Protein AF-A0A524E8G3-F1 (afdb_monomer)

Secondary structure (DSSP, 8-state):
-------------HHHHHHHHHHHHHHTT---SPPP-EEEEEEPTTS-EEEEESSHHHHHHHH-GGGHHHHHHHHHHTS-EEEEEHHHHHHHHHHHHHHHHHHHHHGGG--HHHHHHHHHHHHHHHHHHTT--S--PPP-S----EEE--SSHHHHHHHHHHHHTT---EEEEE---TTT--TTHHHHHHHHHHHTT--EEEEPPPTHHHHHHHHHHTTS--THHHHHHHHHHHHHHHHHHTT--EEEE--SSS-GGGGEEEETTEEEEEHHHHTT--HHHHHHHHHHTT-----SS-S-HHHHHHHTT-HHHHHHHHHHHHHHHHTTSS-HHHHHHHHHHHHHHHHHHHHHHGGG-

Foldseek 3Di:
DDDDPPPPPPPQDPVNLLVLLVVLCVVVVNPPDDRQDFDDWDQDPPRAIETEGADPVSLCSCQDDVRSSVVVVCVVNVHHYHYYYPVLVVLLLQLLVLLLVLCVVCCVVADPQRNVVVVLLNVQSVCVSVVHDLADAAADPDDEEEEAQQLALLSLLVCLSCVRSNHQYEYEYEDAPPLQDPPCRVVSSVVSCVLSVHHYHYHYHDPVNVVLLVCLLVLNDQRVPVVVVRSVVRQVVVCVVVVHAEYEYSDQQLTRNRQWDHDPSHIYGPSNRSNNHAPVRSCSSCVVSVHNRDDLEDHGSSLLSSLLSPPSSLVVRLVVLVSCCVSVNDPPVSSVSHSCNSCVNVVVVVVVVVVVD

Nearest PDB structures (foldseek):
  5b4f-assembly1_A-2  TM=6.207E-01  e=5.712E-07  Thermus thermophilus HB27
  5ztb-assembly2_A  TM=5.995E-01  e=3.976E-07  Thermus thermophilus HB27
  5ztb-assembly1_B  TM=6.138E-01  e=9.586E-07  Thermus thermophilus HB27
  5b4e-assembly1_A-2  TM=5.899E-01  e=1.694E-06  Thermus thermophilus HB27
  5ztb-assembly3_C  TM=6.011E-01  e=2.843E-06  Thermus thermophilus HB27

Solvent-accessible surface area (backbone atoms only — not comparable to full-atom values): 19242 Å² total; per-residue (Å²): 143,77,82,82,79,80,77,77,75,73,81,76,50,69,68,62,49,50,49,50,55,51,49,54,26,53,78,69,71,56,66,82,78,77,84,58,58,75,75,49,78,44,75,44,88,92,66,23,40,38,39,32,17,70,34,69,66,33,36,49,59,53,27,34,82,94,38,51,45,43,52,50,50,24,60,79,68,74,33,60,70,46,76,42,26,49,64,58,54,54,52,39,49,52,29,33,52,34,24,46,51,40,50,65,75,44,52,88,80,44,55,74,52,54,44,53,43,50,54,51,48,44,54,43,43,51,34,47,72,72,73,42,75,67,54,90,42,71,76,42,94,59,48,55,37,34,29,51,32,61,40,43,31,42,25,49,24,43,53,51,47,39,40,29,58,15,34,60,47,29,39,32,29,72,45,69,61,73,66,48,45,55,97,50,33,68,59,41,32,51,50,51,24,60,74,69,73,36,56,74,45,79,43,79,58,65,74,66,55,56,60,49,51,55,39,25,77,68,61,74,47,64,52,68,64,64,51,46,55,51,52,51,51,51,50,54,52,52,36,51,77,67,80,34,47,34,41,33,33,37,44,53,79,48,41,13,54,63,11,56,42,81,54,88,82,31,40,38,30,22,52,37,5,29,59,50,43,29,58,64,54,26,38,48,54,23,41,78,72,74,39,86,62,79,74,74,61,53,75,44,41,45,49,52,57,22,22,67,56,44,67,78,28,31,49,64,55,48,52,50,44,52,50,36,37,76,67,62,29,34,54,74,72,56,38,54,43,28,45,50,51,47,43,45,60,55,52,54,54,48,63,64,59,63,76,78,116

Radius of gyration: 22.39 Å; Cα contacts (8 Å, |Δi|>4): 552; chains: 1; bounding box: 48×68×61 Å

Structure (mmCIF, N/CA/C/O backbone):
data_AF-A0A524E8G3-F1
#
_entry.id   AF-A0A524E8G3-F1
#
loop_
_atom_site.group_PDB
_atom_site.id
_atom_site.type_symbol
_atom_site.label_atom_id
_atom_site.label_alt_id
_atom_site.label_comp_id
_atom_site.label_asym_id
_atom_site.label_entity_id
_atom_site.label_seq_id
_atom_site.pdbx_PDB_ins_code
_atom_site.Cartn_x
_atom_site.Cartn_y
_atom_site.Cartn_z
_atom_site.occupancy
_atom_site.B_iso_or_equiv
_atom_site.auth_seq_id
_atom_site.auth_comp_id
_atom_site.auth_asym_id
_atom_site.auth_atom_id
_atom_site.pdbx_PDB_model_num
ATOM 1 N N . MET A 1 1 ? 7.475 -31.650 35.309 1.00 33.19 1 MET A N 1
ATOM 2 C CA . MET A 1 1 ? 6.641 -30.717 36.092 1.00 33.19 1 MET A CA 1
ATOM 3 C C . MET A 1 1 ? 7.077 -29.299 35.745 1.00 33.19 1 MET A C 1
ATOM 5 O O . MET A 1 1 ? 7.982 -28.773 36.366 1.00 33.19 1 MET A O 1
ATOM 9 N N . LEU A 1 2 ? 6.508 -28.733 34.682 1.00 27.67 2 LEU A N 1
ATOM 10 C CA . LEU A 1 2 ? 6.662 -27.330 34.295 1.00 27.67 2 LEU A CA 1
ATOM 11 C C . LEU A 1 2 ? 5.270 -26.871 33.873 1.00 27.67 2 LEU A C 1
ATOM 13 O O . LEU A 1 2 ? 4.617 -27.519 33.054 1.00 27.67 2 LEU A O 1
ATOM 17 N N . MET A 1 3 ? 4.774 -25.861 34.577 1.00 24.80 3 MET A N 1
ATOM 18 C CA . MET A 1 3 ? 3.380 -25.449 34.561 1.00 24.80 3 MET A CA 1
ATOM 19 C C . MET A 1 3 ? 2.979 -24.915 33.187 1.00 24.80 3 MET A C 1
ATOM 21 O O . MET A 1 3 ? 3.564 -23.961 32.683 1.00 24.80 3 MET A O 1
ATOM 25 N N . LYS A 1 4 ? 1.937 -25.522 32.610 1.00 27.44 4 LYS A N 1
ATOM 26 C CA . LYS A 1 4 ? 1.143 -24.918 31.543 1.00 27.44 4 LYS A CA 1
ATOM 27 C C . LYS A 1 4 ? 0.484 -23.670 32.127 1.00 27.44 4 LYS A C 1
ATOM 29 O O . LYS A 1 4 ? -0.464 -23.778 32.902 1.00 27.44 4 LYS A O 1
ATOM 34 N N . GLY A 1 5 ? 1.013 -22.498 31.793 1.00 25.77 5 GLY A N 1
ATOM 35 C CA . GLY A 1 5 ? 0.315 -21.240 32.008 1.00 25.77 5 GLY A CA 1
ATOM 36 C C . GLY A 1 5 ? -0.933 -21.239 31.136 1.00 25.77 5 GLY A C 1
ATOM 37 O O . GLY A 1 5 ? -0.837 -21.103 29.919 1.00 25.77 5 GLY A O 1
ATOM 38 N N . ASN A 1 6 ? -2.095 -21.439 31.756 1.00 25.03 6 ASN A N 1
ATOM 39 C CA . ASN A 1 6 ? -3.386 -21.162 31.143 1.00 25.03 6 ASN A CA 1
ATOM 40 C C . ASN A 1 6 ? -3.434 -19.663 30.814 1.00 25.03 6 ASN A C 1
ATOM 42 O O . ASN A 1 6 ? -3.796 -18.841 31.655 1.00 25.03 6 ASN A O 1
ATOM 46 N N . SER A 1 7 ? -3.060 -19.307 29.586 1.00 28.31 7 SER A N 1
ATOM 47 C CA . SER A 1 7 ? -3.494 -18.060 28.967 1.00 28.31 7 SER A CA 1
ATOM 48 C C . SER A 1 7 ? -4.994 -18.198 28.731 1.00 28.31 7 SER A C 1
ATOM 50 O O . SER A 1 7 ? -5.439 -18.787 27.746 1.00 28.31 7 SER A O 1
ATOM 52 N N . TYR A 1 8 ? -5.789 -17.736 29.695 1.00 28.88 8 TYR A N 1
ATOM 53 C CA . TYR A 1 8 ? -7.205 -17.491 29.474 1.00 28.88 8 TYR A CA 1
ATOM 54 C C . TYR A 1 8 ? -7.308 -16.355 28.456 1.00 28.88 8 TYR A C 1
ATOM 56 O O . TYR A 1 8 ? -7.340 -15.180 28.817 1.00 28.88 8 TYR A O 1
ATOM 64 N N . ILE A 1 9 ? -7.357 -16.702 27.171 1.00 34.91 9 ILE A N 1
ATOM 65 C CA . ILE A 1 9 ? -7.864 -15.799 26.143 1.00 34.91 9 ILE A CA 1
ATOM 66 C C . ILE A 1 9 ? -9.340 -15.606 26.491 1.00 34.91 9 ILE A C 1
ATOM 68 O O . ILE A 1 9 ? -10.186 -16.421 26.127 1.00 34.91 9 ILE A O 1
ATOM 72 N N . ARG A 1 10 ? -9.661 -14.565 27.268 1.00 38.00 10 ARG A N 1
ATOM 73 C CA . ARG A 1 10 ? -11.048 -14.126 27.413 1.00 38.00 10 ARG A CA 1
ATOM 74 C C . ARG A 1 10 ? -11.525 -13.772 26.008 1.00 38.00 10 ARG A C 1
ATOM 76 O O . ARG A 1 10 ? -11.058 -12.793 25.420 1.00 38.00 10 ARG A O 1
ATOM 83 N N . HIS A 1 11 ? -12.418 -14.592 25.459 1.00 49.47 11 HIS A N 1
ATOM 84 C CA . HIS A 1 11 ? -13.300 -14.139 24.395 1.00 49.47 11 HIS A CA 1
ATOM 85 C C . HIS A 1 11 ? -14.026 -12.922 24.954 1.00 49.47 11 HIS A C 1
ATOM 87 O O . HIS A 1 11 ? -14.746 -13.022 25.943 1.00 49.47 11 HIS A O 1
ATOM 93 N N . MET A 1 12 ? -13.711 -11.758 24.402 1.00 64.88 12 MET A N 1
ATOM 94 C CA . MET A 1 12 ? -14.309 -10.510 24.833 1.00 64.88 12 MET A CA 1
ATOM 95 C C . MET A 1 12 ? -15.569 -10.347 23.999 1.00 64.88 12 MET A C 1
ATOM 97 O O . MET A 1 12 ? -15.487 -10.107 22.794 1.00 64.88 12 MET A O 1
ATOM 101 N N . ASP A 1 13 ? -16.715 -10.595 24.622 1.00 76.69 13 ASP A N 1
ATOM 102 C CA . ASP A 1 13 ? -17.997 -10.330 23.994 1.00 76.69 13 ASP A CA 1
ATOM 103 C C . ASP A 1 13 ? -18.253 -8.818 23.904 1.00 76.69 13 ASP A C 1
ATOM 105 O O . ASP A 1 13 ? -17.536 -7.978 24.464 1.00 76.69 13 ASP A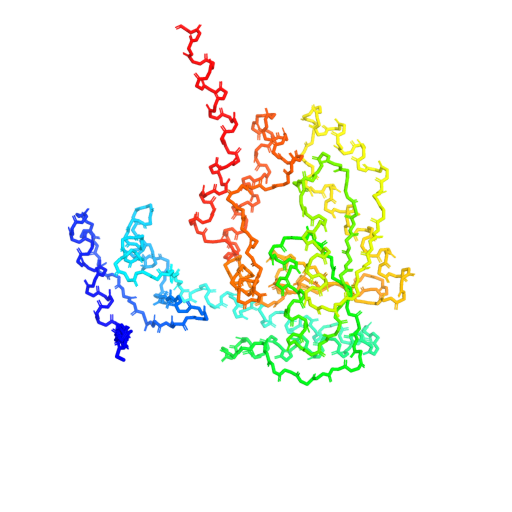 O 1
ATOM 109 N N . ARG A 1 14 ? -19.273 -8.472 23.124 1.00 80.94 14 ARG A N 1
ATOM 110 C CA . ARG A 1 14 ? -19.624 -7.087 22.833 1.00 80.94 14 ARG A CA 1
ATOM 111 C C . ARG A 1 14 ? -20.017 -6.300 24.075 1.00 80.94 14 ARG A C 1
ATOM 113 O O . ARG A 1 14 ? -19.591 -5.157 24.206 1.00 80.94 14 ARG A O 1
ATOM 120 N N . GLU A 1 15 ? -20.784 -6.906 24.972 1.00 82.25 15 GLU A N 1
ATOM 121 C CA . GLU A 1 15 ? -21.268 -6.247 26.185 1.00 82.25 15 GLU A CA 1
ATOM 122 C C . GLU A 1 15 ? -20.102 -5.907 27.119 1.00 82.25 15 GLU A C 1
ATOM 124 O O . GLU A 1 15 ? -20.015 -4.789 27.625 1.00 82.25 15 GLU A O 1
ATOM 129 N N . SER A 1 16 ? -19.143 -6.824 27.271 1.00 84.31 16 SER A N 1
ATOM 130 C CA . SER A 1 16 ? -17.927 -6.592 28.050 1.00 84.31 16 SER A CA 1
ATOM 131 C C . SER A 1 16 ? -17.084 -5.449 27.482 1.00 84.31 16 SER A C 1
ATOM 133 O O . SER A 1 16 ? -16.531 -4.651 28.242 1.00 84.31 16 SER A O 1
ATOM 135 N N . LEU A 1 17 ? -16.990 -5.340 26.154 1.00 86.25 17 LEU A N 1
ATOM 136 C CA . LEU A 1 17 ? -16.235 -4.269 25.512 1.00 86.25 17 LEU A CA 1
ATOM 137 C C . LEU A 1 17 ? -16.927 -2.908 25.631 1.00 86.25 17 LEU A C 1
ATOM 139 O O . LEU A 1 17 ? -16.268 -1.911 25.924 1.00 86.25 17 LEU A O 1
ATOM 143 N N . GLU A 1 18 ? -18.244 -2.865 25.425 1.00 87.88 18 GLU A N 1
ATOM 144 C CA . GLU A 1 18 ? -19.049 -1.657 25.625 1.00 87.88 18 GLU A CA 1
ATOM 145 C C . GLU A 1 18 ? -18.930 -1.165 27.077 1.00 87.88 18 GLU A C 1
ATOM 147 O O . GLU A 1 18 ? -18.673 0.020 27.299 1.00 87.88 18 GLU A O 1
ATOM 152 N N . ALA A 1 19 ? -19.002 -2.073 28.057 1.00 89.25 19 ALA A N 1
ATOM 153 C CA . ALA A 1 19 ? -18.826 -1.752 29.471 1.00 89.25 19 ALA A CA 1
ATOM 154 C C . ALA A 1 19 ? -17.435 -1.170 29.776 1.00 89.25 19 ALA A C 1
ATOM 156 O O . ALA A 1 19 ? -17.344 -0.128 30.420 1.00 89.25 19 ALA A O 1
ATOM 157 N N . GLN A 1 20 ? -16.359 -1.776 29.259 1.00 91.69 20 GLN A N 1
ATOM 158 C CA . GLN A 1 20 ? -14.999 -1.252 29.448 1.00 91.69 20 GLN A CA 1
ATOM 159 C C . GLN A 1 20 ? -14.811 0.130 28.812 1.00 91.69 20 GLN A C 1
ATOM 161 O O . GLN A 1 20 ? -14.169 0.998 29.397 1.00 91.69 20 GLN A O 1
ATOM 166 N N . ILE A 1 21 ? -15.368 0.367 27.619 1.00 91.06 21 ILE A N 1
ATOM 167 C CA . ILE A 1 21 ? -15.306 1.694 26.989 1.00 91.06 21 ILE A CA 1
ATOM 168 C C . ILE A 1 21 ? -16.039 2.725 27.851 1.00 91.06 21 ILE A C 1
ATOM 170 O O . ILE A 1 21 ? -15.549 3.844 28.001 1.00 91.06 21 ILE A O 1
ATOM 174 N N . LEU A 1 22 ? -17.193 2.370 28.418 1.00 91.25 22 LEU A N 1
ATOM 175 C CA . LEU A 1 22 ? -17.955 3.257 29.294 1.00 91.25 22 LEU A CA 1
ATOM 176 C C . LEU A 1 22 ? -17.221 3.559 30.602 1.00 91.25 22 LEU A C 1
ATOM 178 O O . LEU A 1 22 ? -17.171 4.719 31.003 1.00 91.25 22 LEU A O 1
ATOM 182 N N . GLU A 1 23 ? -16.604 2.552 31.213 1.00 93.25 23 GLU A N 1
ATOM 183 C CA . GLU A 1 23 ? -15.784 2.700 32.418 1.00 93.25 23 GLU A CA 1
ATOM 184 C C . GLU A 1 23 ? -14.603 3.647 32.169 1.00 93.25 23 GLU A C 1
ATOM 186 O O . GLU A 1 23 ? -14.485 4.673 32.836 1.00 93.25 23 GLU A O 1
ATOM 191 N N . ILE A 1 24 ? -13.812 3.401 31.116 1.00 93.88 24 ILE A N 1
ATOM 192 C CA . ILE A 1 24 ? -12.680 4.264 30.735 1.00 93.88 24 ILE A CA 1
ATOM 193 C C . ILE A 1 24 ? -13.146 5.707 30.473 1.00 93.88 24 ILE A C 1
ATOM 195 O O . ILE A 1 24 ? -12.439 6.671 30.777 1.00 93.88 24 ILE A O 1
ATOM 199 N N . ARG A 1 25 ? -14.334 5.886 29.883 1.00 92.75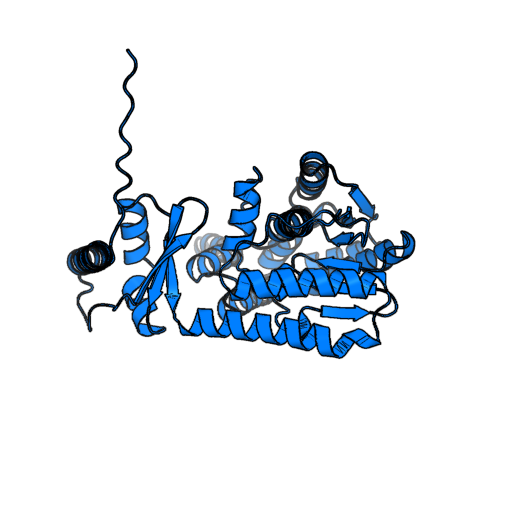 25 ARG A N 1
ATOM 200 C CA . ARG A 1 25 ? -14.908 7.217 29.642 1.00 92.75 25 ARG A CA 1
ATOM 201 C C . ARG A 1 25 ? -15.263 7.929 30.939 1.00 92.75 25 ARG A C 1
ATOM 203 O O . ARG A 1 25 ? -14.936 9.109 31.053 1.00 92.75 25 ARG A O 1
ATOM 210 N N . ALA A 1 26 ? -15.903 7.240 31.879 1.00 92.38 26 ALA A N 1
ATOM 211 C CA . ALA A 1 26 ? -16.254 7.792 33.183 1.00 92.38 26 ALA A CA 1
ATOM 212 C C . ALA A 1 26 ? -14.996 8.201 33.965 1.00 92.38 26 ALA A C 1
ATOM 214 O O . ALA A 1 26 ? -14.881 9.345 34.403 1.00 92.38 26 ALA A O 1
ATOM 215 N N . GLU A 1 27 ? -13.989 7.323 34.019 1.00 93.88 27 GLU A N 1
ATOM 216 C CA . GLU A 1 27 ? -12.701 7.585 34.678 1.00 93.88 27 GLU A CA 1
ATOM 217 C C . GLU A 1 27 ? -11.977 8.821 34.121 1.00 93.88 27 GLU A C 1
ATOM 219 O O . GLU A 1 27 ? -11.312 9.550 34.857 1.00 93.88 27 GLU A O 1
ATOM 224 N N . GLN A 1 28 ? -12.114 9.087 32.818 1.00 92.12 28 GLN A N 1
ATOM 225 C CA . GLN A 1 28 ? -11.496 10.239 32.154 1.00 92.12 28 GLN A CA 1
ATOM 226 C C . GLN A 1 28 ? -12.392 11.491 32.120 1.00 92.12 28 GLN A C 1
ATOM 228 O O . GLN A 1 28 ? -12.015 12.488 31.498 1.00 92.12 28 GLN A O 1
ATOM 233 N N . GLY A 1 29 ? -13.574 11.464 32.748 1.00 90.19 29 GLY A N 1
ATOM 234 C CA . GLY A 1 29 ? -14.530 12.577 32.735 1.00 90.19 29 GLY A CA 1
ATOM 235 C C . GLY A 1 29 ? -15.130 12.860 31.349 1.00 90.19 29 GLY A C 1
ATOM 236 O O . GLY A 1 29 ? -15.492 13.994 31.034 1.00 90.19 29 GLY A O 1
ATOM 237 N N . LEU A 1 30 ? -15.211 11.843 30.489 1.00 87.94 30 LEU A N 1
ATOM 238 C CA . LEU A 1 30 ? -15.682 11.915 29.103 1.00 87.94 30 LEU A CA 1
ATOM 239 C C . LEU A 1 30 ? -17.121 11.398 28.962 1.00 87.94 30 LEU A C 1
ATOM 241 O O . LEU A 1 30 ? -17.443 10.649 28.044 1.00 87.94 30 LEU A O 1
ATOM 245 N N . GLU A 1 31 ? -18.018 11.802 29.853 1.00 84.19 31 GLU A N 1
ATOM 246 C CA . GLU A 1 31 ? -19.402 11.297 29.890 1.00 84.19 31 GLU A CA 1
ATOM 247 C C . GLU A 1 31 ? -20.370 12.084 28.996 1.00 84.19 31 GLU A C 1
ATOM 249 O O . GLU A 1 31 ? -21.523 11.700 28.818 1.00 84.19 31 GLU A O 1
ATOM 254 N N . ARG A 1 32 ? -19.917 13.188 28.390 1.00 79.81 32 ARG A N 1
ATOM 255 C CA . ARG A 1 32 ? -20.768 14.012 27.523 1.00 79.81 32 ARG A CA 1
ATOM 256 C C . ARG A 1 32 ? -21.252 13.221 26.302 1.00 79.81 32 ARG A C 1
ATOM 258 O O . ARG A 1 32 ? -20.437 12.666 25.566 1.00 79.81 32 ARG A O 1
ATOM 265 N N . GLY A 1 33 ? -22.550 13.323 26.015 1.00 81.19 33 GLY A N 1
ATOM 266 C CA . GLY A 1 33 ? -23.188 12.764 24.820 1.00 81.19 33 GLY A CA 1
ATOM 267 C C . GLY A 1 33 ? -23.912 11.453 25.108 1.00 81.19 33 GLY A C 1
ATOM 268 O O . GLY A 1 33 ? -24.295 11.192 26.244 1.00 81.19 33 GLY A O 1
ATOM 269 N N . VAL A 1 34 ? -24.117 10.649 24.067 1.00 86.56 34 VAL A N 1
ATOM 270 C CA . VAL A 1 34 ? -24.631 9.280 24.198 1.00 86.56 34 VAL A CA 1
ATOM 271 C C . VAL A 1 34 ? -23.468 8.280 24.146 1.00 86.56 34 VAL A C 1
ATOM 273 O O . VAL A 1 34 ? -22.485 8.545 23.448 1.00 86.56 34 VAL A O 1
ATOM 276 N N . PRO A 1 35 ? -23.537 7.159 24.888 1.00 84.81 35 PRO A N 1
ATOM 277 C CA . PRO A 1 35 ? -22.575 6.065 24.778 1.00 84.81 35 PRO A CA 1
ATOM 278 C C . PRO A 1 35 ? -22.406 5.584 23.337 1.00 84.81 35 PRO A C 1
ATOM 280 O O . PRO A 1 35 ? -23.409 5.509 22.623 1.00 84.81 35 PRO A O 1
ATOM 283 N N . PRO A 1 36 ? -21.180 5.226 22.911 1.00 88.44 36 PRO A N 1
ATOM 284 C CA . PRO A 1 36 ? -21.001 4.714 21.573 1.00 88.44 36 PRO A CA 1
ATOM 285 C C . PRO A 1 36 ? -21.647 3.336 21.407 1.00 88.44 36 PRO A C 1
ATOM 287 O O . PRO A 1 36 ? -21.499 2.467 22.268 1.00 88.44 36 PRO A O 1
ATOM 290 N N . ARG A 1 37 ? -22.309 3.108 20.275 1.00 87.62 37 ARG A N 1
ATOM 291 C CA . ARG A 1 37 ? -22.884 1.818 19.899 1.00 87.62 37 ARG A CA 1
ATOM 292 C C . ARG A 1 37 ? -21.905 1.030 19.036 1.00 87.62 37 ARG A C 1
ATOM 294 O O . ARG A 1 37 ? -21.696 1.336 17.860 1.00 87.62 37 ARG A O 1
ATOM 301 N N . ILE A 1 38 ? -21.368 -0.050 19.596 1.00 91.50 38 ILE A N 1
ATOM 302 C CA . ILE A 1 38 ? -20.616 -1.043 18.826 1.00 91.50 38 ILE A CA 1
ATOM 303 C C . ILE A 1 38 ? -21.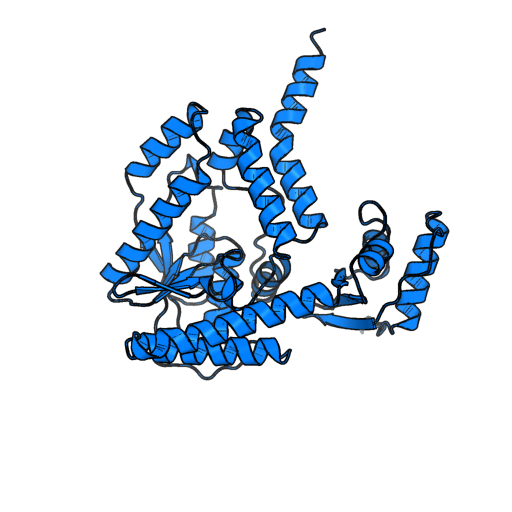626 -1.854 18.015 1.00 91.50 38 ILE A C 1
ATOM 305 O O . ILE A 1 38 ? -22.706 -2.157 18.503 1.00 91.50 38 ILE A O 1
ATOM 309 N N . LEU A 1 39 ? -21.349 -2.171 16.759 1.00 91.19 39 LEU A N 1
ATOM 310 C CA . LEU A 1 39 ? -22.216 -3.021 15.939 1.00 91.19 39 LEU A CA 1
ATOM 311 C C . LEU A 1 39 ? -21.699 -4.453 15.896 1.00 91.19 39 LEU A C 1
ATOM 313 O O . LEU A 1 39 ? -22.483 -5.389 16.032 1.00 91.19 39 LEU A O 1
ATOM 317 N N . ASP A 1 40 ? -20.387 -4.603 15.742 1.00 90.12 40 ASP A N 1
ATOM 318 C CA . ASP A 1 40 ? -19.718 -5.889 15.578 1.00 90.12 40 ASP A CA 1
ATOM 319 C C . ASP A 1 40 ? -18.269 -5.799 16.087 1.00 90.12 40 ASP A C 1
ATOM 321 O O . ASP A 1 40 ? -17.678 -4.714 16.149 1.00 90.12 40 ASP A O 1
ATOM 325 N N . ILE A 1 41 ? -17.701 -6.941 16.474 1.00 89.00 41 ILE A N 1
ATOM 326 C CA . ILE A 1 41 ? -16.310 -7.074 16.908 1.00 89.00 41 ILE A CA 1
ATOM 327 C C . ILE A 1 41 ? -15.718 -8.275 16.194 1.00 89.00 41 ILE A C 1
ATOM 329 O O . ILE A 1 41 ? -16.151 -9.410 16.381 1.00 89.00 41 ILE A O 1
ATOM 333 N N . ARG A 1 42 ? -14.668 -8.026 15.418 1.00 86.38 42 ARG A N 1
ATOM 334 C CA . ARG A 1 42 ? -13.942 -9.072 14.703 1.00 86.38 42 ARG A CA 1
ATOM 335 C C . ARG A 1 42 ? -12.539 -9.180 15.264 1.00 86.38 42 ARG A C 1
ATOM 337 O O . ARG A 1 42 ? -11.893 -8.173 15.537 1.00 86.38 42 ARG A O 1
ATOM 344 N N . THR A 1 43 ? -12.068 -10.406 15.442 1.00 80.56 43 THR A N 1
ATOM 345 C CA . THR A 1 43 ? -10.647 -10.645 15.704 1.00 80.56 43 THR A CA 1
ATOM 346 C C . THR A 1 43 ? -9.962 -10.802 14.353 1.00 80.56 43 THR A C 1
ATOM 348 O O . THR A 1 43 ? -10.359 -11.669 13.579 1.00 80.56 43 THR A O 1
ATOM 351 N N . GLU A 1 44 ? -8.996 -9.940 14.046 1.00 73.19 44 GLU A N 1
ATOM 352 C CA . GLU A 1 44 ? -8.192 -10.059 12.826 1.00 73.19 44 GLU A CA 1
ATOM 353 C C . GLU A 1 44 ? -6.990 -10.994 13.063 1.00 73.19 44 GLU A C 1
ATOM 355 O O . GLU A 1 44 ? -6.698 -11.413 14.193 1.00 73.19 44 GLU A O 1
ATOM 360 N N . GLU A 1 45 ? -6.284 -11.335 11.984 1.00 59.09 45 GLU A N 1
ATOM 361 C CA . GLU A 1 45 ? -5.046 -12.111 12.058 1.00 59.09 45 GLU A CA 1
ATOM 362 C C . GLU A 1 45 ? -4.037 -11.475 13.023 1.00 59.09 45 GLU A C 1
ATOM 364 O O . GLU A 1 45 ? -3.803 -10.267 13.013 1.00 59.09 45 GLU A O 1
ATOM 369 N N . GLY A 1 46 ? -3.424 -12.302 13.872 1.00 63.31 46 GLY A N 1
ATOM 370 C CA . GLY A 1 46 ? -2.508 -11.835 14.918 1.00 63.31 46 GLY A CA 1
ATOM 371 C C . GLY A 1 46 ? -3.197 -11.404 16.220 1.00 63.31 46 GLY A C 1
ATOM 372 O O . GLY A 1 46 ? -2.528 -10.908 17.125 1.00 63.31 46 GLY A O 1
ATOM 373 N N . GLY A 1 47 ? -4.514 -11.611 16.349 1.00 72.75 47 GLY A N 1
ATOM 374 C CA . GLY A 1 47 ? -5.249 -11.415 17.603 1.00 72.75 47 GLY A CA 1
ATOM 375 C C . GLY A 1 47 ? -5.634 -9.964 17.900 1.00 72.75 47 GLY A C 1
ATOM 376 O O . GLY A 1 47 ? -6.075 -9.669 19.016 1.00 72.75 47 GLY A O 1
ATOM 377 N N . SER A 1 48 ? -5.476 -9.063 16.928 1.00 80.94 48 SER A N 1
ATOM 378 C CA . SER A 1 48 ? -5.961 -7.687 17.011 1.00 80.94 48 SER A CA 1
ATOM 379 C C . SER A 1 48 ? -7.488 -7.635 16.936 1.00 80.94 48 SER A C 1
ATOM 381 O O . SER A 1 48 ? -8.143 -8.531 16.406 1.00 80.94 48 SER A O 1
ATOM 383 N N . LEU A 1 49 ? -8.072 -6.587 17.512 1.00 87.88 49 LEU A N 1
ATOM 384 C CA . LEU A 1 49 ? -9.518 -6.393 17.550 1.00 87.88 49 LEU A CA 1
ATOM 385 C C . LEU A 1 49 ? -9.927 -5.283 16.590 1.00 87.88 49 LEU A C 1
ATOM 387 O O . LEU A 1 49 ? -9.456 -4.151 16.695 1.00 87.88 49 LEU A O 1
ATOM 391 N N . LYS A 1 50 ? -10.861 -5.593 15.699 1.00 89.00 50 LYS A N 1
ATOM 392 C CA . LYS A 1 50 ? -11.565 -4.628 14.864 1.00 89.00 50 LYS A CA 1
ATOM 393 C C . LYS A 1 50 ? -12.944 -4.374 15.461 1.00 89.00 50 LYS A C 1
ATOM 395 O O . LYS A 1 50 ? -13.794 -5.260 15.470 1.00 89.00 50 LYS A O 1
ATOM 400 N N . ILE A 1 51 ? -13.155 -3.159 15.950 1.00 92.00 51 ILE A N 1
ATOM 401 C CA . ILE A 1 51 ? -14.438 -2.679 16.464 1.00 92.00 51 ILE A CA 1
ATOM 402 C C . ILE A 1 51 ? -15.159 -1.966 15.324 1.00 92.00 51 ILE A C 1
ATOM 404 O O . ILE A 1 51 ? -14.627 -1.001 14.768 1.00 92.00 51 ILE A O 1
ATOM 408 N N . ILE A 1 52 ? -16.361 -2.428 14.991 1.00 92.44 52 ILE A N 1
ATOM 409 C CA . ILE A 1 52 ? -17.197 -1.837 13.946 1.00 92.44 52 ILE A CA 1
ATOM 410 C C . ILE A 1 52 ? -18.290 -1.009 14.606 1.00 92.44 52 ILE A C 1
ATOM 412 O O . ILE A 1 52 ? -18.972 -1.479 15.514 1.00 92.44 52 ILE A O 1
ATOM 416 N N . VAL A 1 53 ? -18.459 0.225 14.146 1.00 94.31 53 VAL A N 1
ATOM 417 C CA . VAL A 1 53 ? -19.435 1.189 14.672 1.00 94.31 53 VAL A CA 1
ATOM 418 C C . VAL A 1 53 ? -20.264 1.791 13.545 1.00 94.31 53 VAL A C 1
ATOM 420 O O . VAL A 1 53 ? -19.865 1.728 12.384 1.00 94.31 53 VAL A O 1
ATOM 423 N N . ALA A 1 54 ? -21.420 2.372 13.870 1.00 92.12 54 ALA A N 1
ATOM 424 C CA . ALA A 1 54 ? -22.369 2.816 12.850 1.00 92.12 54 ALA A CA 1
ATOM 425 C C . ALA A 1 54 ? -21.808 3.915 11.935 1.00 92.12 54 ALA A C 1
ATOM 427 O O . ALA A 1 54 ? -21.926 3.803 10.717 1.00 92.12 54 ALA A O 1
ATOM 428 N N . ASP A 1 55 ? -21.169 4.938 12.504 1.00 91.75 55 ASP A N 1
ATOM 429 C CA . ASP A 1 55 ? -20.727 6.114 11.756 1.00 91.75 55 ASP A CA 1
ATOM 430 C C . ASP A 1 55 ? -19.453 6.761 12.341 1.00 91.75 55 ASP A C 1
ATOM 432 O O . ASP A 1 55 ? -18.809 6.264 13.276 1.00 91.75 55 ASP A O 1
ATOM 436 N N . ARG A 1 56 ? -19.070 7.909 11.772 1.00 89.81 56 ARG A N 1
ATOM 437 C CA . ARG A 1 56 ? -17.931 8.712 12.236 1.00 89.81 56 ARG A CA 1
ATOM 438 C C . ARG A 1 56 ? -18.080 9.190 13.687 1.00 89.81 56 ARG A C 1
ATOM 440 O O . ARG A 1 56 ? -17.071 9.270 14.394 1.00 89.81 56 ARG A O 1
ATOM 447 N N . ALA A 1 57 ? -19.275 9.599 14.110 1.00 90.38 57 ALA A N 1
ATOM 448 C CA . ALA A 1 57 ? -19.496 10.143 15.446 1.00 90.38 57 ALA A CA 1
ATOM 449 C C . ALA A 1 57 ? -19.285 9.049 16.498 1.00 90.38 57 ALA A C 1
ATOM 451 O O . ALA A 1 57 ? -18.517 9.250 17.442 1.00 90.38 57 ALA A O 1
ATOM 452 N N . GLU A 1 58 ? -19.846 7.867 16.253 1.00 92.81 58 GLU A N 1
ATOM 453 C CA . GLU A 1 58 ? -19.636 6.665 17.058 1.00 92.81 58 GLU A CA 1
ATOM 454 C C . GLU A 1 58 ? -18.147 6.304 17.145 1.00 92.81 58 GLU A C 1
ATOM 456 O O . GLU A 1 58 ? -17.588 6.136 18.233 1.00 92.81 58 GLU A O 1
ATOM 461 N N . LYS A 1 59 ? -17.444 6.307 16.003 1.00 92.06 59 LYS A N 1
ATOM 462 C CA . LYS A 1 59 ? -15.993 6.067 15.959 1.00 92.06 59 LYS A CA 1
ATOM 463 C C . LYS A 1 59 ? -15.226 7.077 16.805 1.00 92.06 59 LYS A C 1
ATOM 465 O O . LYS A 1 59 ? -14.340 6.697 17.568 1.00 92.06 59 LYS A O 1
ATOM 470 N N . SER A 1 60 ? -15.561 8.362 16.704 1.00 90.25 60 SER A N 1
ATOM 471 C CA . SER A 1 60 ? -14.925 9.410 17.506 1.00 90.25 60 SER A CA 1
ATOM 472 C C . SER A 1 60 ? -15.142 9.196 19.007 1.00 90.25 60 SER A C 1
ATOM 474 O O . SER A 1 60 ? -14.239 9.470 19.799 1.00 90.25 60 SER A O 1
ATOM 476 N N . MET A 1 61 ? -16.315 8.701 19.399 1.00 91.00 61 MET A N 1
ATOM 477 C CA . MET A 1 61 ? -16.665 8.423 20.792 1.00 91.00 61 MET A CA 1
ATOM 478 C C . MET A 1 61 ? -15.942 7.190 21.344 1.00 91.00 61 MET A C 1
ATOM 480 O O . MET A 1 61 ? -15.525 7.217 22.502 1.00 91.00 61 MET A O 1
ATOM 484 N N . CYS A 1 62 ? -15.716 6.161 20.525 1.00 91.00 62 CYS A N 1
ATOM 485 C CA . CYS A 1 62 ? -14.867 5.019 20.881 1.00 91.00 62 CYS A CA 1
ATOM 486 C C . CYS A 1 62 ? -13.383 5.395 20.999 1.00 91.00 62 CYS A C 1
ATOM 488 O O . CYS A 1 62 ? -12.686 4.897 21.878 1.00 91.00 62 CYS A O 1
ATOM 490 N N . LEU A 1 63 ? -12.874 6.260 20.115 1.00 90.62 63 LEU A N 1
ATOM 491 C CA . LEU A 1 63 ? -11.466 6.676 20.140 1.00 90.62 63 LEU A CA 1
ATOM 492 C C . LEU A 1 63 ? -11.164 7.609 21.322 1.00 90.62 63 LEU A C 1
ATOM 494 O O . LEU A 1 63 ? -10.139 7.466 21.993 1.00 90.62 63 LEU A O 1
ATOM 498 N N . GLY A 1 64 ? -12.056 8.569 21.567 1.00 89.12 64 GLY A N 1
ATOM 499 C CA . GLY A 1 64 ? -11.869 9.642 22.537 1.00 89.12 64 GLY A CA 1
ATOM 500 C C . GLY A 1 64 ? -10.903 10.737 22.068 1.00 89.12 64 GLY A C 1
ATOM 501 O O . GLY A 1 64 ? -10.187 10.574 21.072 1.00 89.12 64 GLY A O 1
ATOM 502 N N . PRO A 1 65 ? -10.850 11.878 22.781 1.00 87.12 65 PRO A N 1
ATOM 503 C CA . PRO A 1 65 ? -9.936 12.971 22.465 1.00 87.12 65 PRO A CA 1
ATOM 504 C C . PRO A 1 65 ? -8.484 12.486 22.432 1.00 87.12 65 PRO A C 1
ATOM 506 O O . PRO A 1 65 ? -7.987 11.908 23.397 1.00 87.12 65 PRO A O 1
ATOM 509 N N . GLY A 1 66 ? -7.806 12.691 21.301 1.00 82.06 66 GLY A N 1
ATOM 510 C CA . GLY A 1 66 ? -6.428 12.232 21.104 1.00 82.06 66 GLY A CA 1
ATOM 511 C C . GLY A 1 66 ? -6.246 10.707 21.109 1.00 82.06 66 GLY A C 1
ATOM 512 O O . GLY A 1 66 ? -5.117 10.252 21.256 1.00 82.06 66 GLY A O 1
ATOM 513 N N . GLY A 1 67 ? -7.319 9.918 20.976 1.00 87.50 67 GLY A N 1
ATOM 514 C CA . GLY A 1 67 ? -7.249 8.453 20.997 1.00 87.50 67 GLY A CA 1
ATOM 515 C C . GLY A 1 67 ? -7.049 7.848 22.392 1.00 87.50 67 GLY A C 1
ATOM 516 O O . GLY A 1 67 ? -6.630 6.699 22.504 1.00 87.50 67 GLY A O 1
ATOM 517 N N . ARG A 1 68 ? -7.297 8.607 23.467 1.00 90.12 68 ARG A N 1
ATOM 518 C CA . ARG A 1 68 ? -6.998 8.171 24.843 1.00 90.12 68 ARG A CA 1
ATOM 519 C C . ARG A 1 68 ? -7.827 6.975 25.308 1.00 90.12 68 ARG A C 1
ATOM 521 O O . ARG A 1 68 ? -7.295 6.133 26.023 1.00 90.12 68 ARG A O 1
ATOM 528 N N . ILE A 1 69 ? -9.092 6.879 24.892 1.00 92.00 69 ILE A N 1
ATOM 529 C CA . ILE A 1 69 ? -9.958 5.764 25.298 1.00 92.00 69 ILE A CA 1
ATOM 530 C C . ILE A 1 69 ? -9.454 4.474 24.656 1.00 92.00 69 ILE A C 1
ATOM 532 O O . ILE A 1 69 ? -9.209 3.490 25.349 1.00 92.00 69 ILE A O 1
ATOM 536 N N . ILE A 1 70 ? -9.216 4.500 23.341 1.00 90.81 70 ILE A N 1
ATOM 537 C CA . ILE A 1 70 ? -8.740 3.317 22.619 1.00 90.81 70 ILE A CA 1
ATOM 538 C C . ILE A 1 70 ? -7.327 2.906 23.047 1.00 90.81 70 ILE A C 1
ATOM 540 O O . ILE A 1 70 ? -7.030 1.718 23.089 1.00 90.81 70 ILE A O 1
ATOM 544 N N . ALA A 1 71 ? -6.469 3.866 23.409 1.00 89.88 71 ALA A N 1
ATOM 545 C CA . ALA A 1 71 ? -5.137 3.582 23.932 1.00 89.88 71 ALA A CA 1
ATOM 546 C C . ALA A 1 71 ? -5.202 2.871 25.291 1.00 89.88 71 ALA A C 1
ATOM 548 O O . ALA A 1 71 ? -4.505 1.876 25.481 1.00 89.88 71 ALA A O 1
ATOM 549 N N . GLN A 1 72 ? -6.064 3.333 26.204 1.00 92.31 72 GLN A N 1
ATOM 550 C CA . GLN A 1 72 ? -6.277 2.664 27.488 1.00 92.31 72 GLN A CA 1
ATOM 551 C C . GLN A 1 72 ? -6.886 1.273 27.291 1.00 92.31 72 GLN A C 1
ATOM 553 O O . GLN A 1 72 ? -6.421 0.303 27.878 1.00 92.31 72 GLN A O 1
ATOM 558 N N . LEU A 1 73 ? -7.870 1.144 26.400 1.00 92.31 73 LEU A N 1
ATOM 559 C CA . LEU A 1 73 ? -8.482 -0.144 26.088 1.00 92.31 73 LEU A CA 1
ATOM 560 C C . LEU A 1 73 ? -7.469 -1.131 25.481 1.00 92.31 73 LEU A C 1
ATOM 562 O O . LEU A 1 73 ? -7.442 -2.304 25.852 1.00 92.31 73 LEU A O 1
ATOM 566 N N . ALA A 1 74 ? -6.597 -0.665 24.584 1.00 90.19 74 ALA A N 1
ATOM 567 C CA . ALA A 1 74 ? -5.511 -1.465 24.023 1.00 90.19 74 ALA A CA 1
ATOM 568 C C . ALA A 1 74 ? -4.512 -1.919 25.102 1.00 90.19 74 ALA A C 1
ATOM 570 O O . ALA A 1 74 ? -4.049 -3.056 25.062 1.00 90.19 74 ALA A O 1
ATOM 571 N N . GLN A 1 75 ? -4.217 -1.071 26.096 1.00 90.62 75 GLN A N 1
ATOM 572 C CA . GLN A 1 75 ? -3.390 -1.442 27.251 1.00 90.62 75 GLN A CA 1
ATOM 573 C C . GLN A 1 75 ? -4.078 -2.489 28.134 1.00 90.62 75 GLN A C 1
ATOM 575 O O . GLN A 1 75 ? -3.467 -3.510 28.442 1.00 90.62 75 GLN A O 1
ATOM 580 N N . ASN A 1 76 ? -5.350 -2.273 28.481 1.00 90.94 76 ASN A N 1
ATOM 581 C CA . ASN A 1 76 ? -6.138 -3.177 29.326 1.00 90.94 76 ASN A CA 1
ATOM 582 C C . ASN A 1 76 ? -6.268 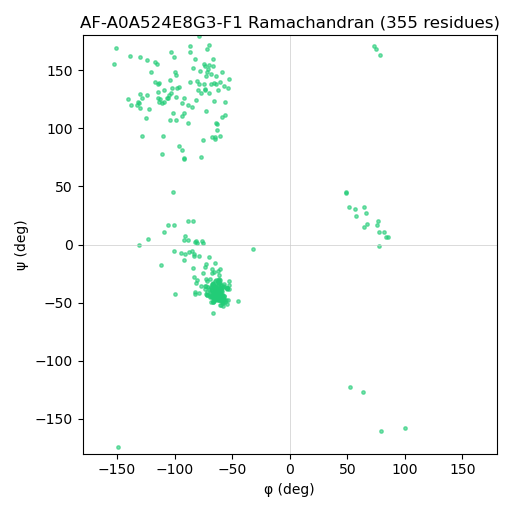-4.573 28.701 1.00 90.94 76 ASN A C 1
ATOM 584 O O . ASN A 1 76 ? -6.222 -5.583 29.398 1.00 90.94 76 ASN A O 1
ATOM 588 N N . THR A 1 77 ? -6.415 -4.629 27.378 1.00 87.12 77 THR A N 1
ATOM 589 C CA . THR A 1 77 ? -6.586 -5.884 26.632 1.00 87.12 77 THR A CA 1
ATOM 590 C C . THR A 1 77 ? -5.274 -6.487 26.133 1.00 87.12 77 THR A C 1
ATOM 592 O O . THR A 1 77 ? -5.279 -7.634 25.692 1.00 87.12 77 THR A O 1
ATOM 595 N N . GLN A 1 78 ? -4.169 -5.733 26.172 1.00 87.94 78 GLN A N 1
ATOM 596 C CA . GLN A 1 78 ? -2.890 -6.067 25.529 1.00 87.94 78 GLN A CA 1
ATOM 597 C C . GLN A 1 78 ? -3.030 -6.433 24.041 1.00 87.94 78 GLN A C 1
ATOM 599 O O . GLN A 1 78 ? -2.276 -7.249 23.509 1.00 87.94 78 GLN A O 1
ATOM 604 N N . LYS A 1 79 ? -4.004 -5.829 23.352 1.00 84.56 79 LYS A N 1
ATOM 605 C CA . LYS A 1 79 ? -4.287 -6.070 21.933 1.00 84.56 79 LYS A CA 1
ATOM 606 C C . LYS A 1 79 ? -4.161 -4.784 21.134 1.00 84.56 79 LYS A C 1
ATOM 608 O O . LYS A 1 79 ? -4.471 -3.697 21.612 1.00 84.56 79 LYS A O 1
ATOM 613 N N . HIS A 1 80 ? -3.753 -4.911 19.874 1.00 82.75 80 HIS A N 1
ATOM 614 C CA . HIS A 1 80 ? -3.927 -3.825 18.917 1.00 82.75 80 HIS A CA 1
ATOM 615 C C . HIS A 1 80 ? -5.418 -3.687 18.599 1.00 82.75 80 HIS A C 1
ATOM 617 O O . HIS A 1 80 ? -6.064 -4.687 18.282 1.00 82.75 80 HIS A O 1
ATOM 623 N N . ILE A 1 81 ? -5.957 -2.470 18.669 1.00 87.81 81 ILE A N 1
ATOM 624 C CA . ILE A 1 81 ? -7.379 -2.219 18.427 1.00 87.81 81 ILE A CA 1
ATOM 625 C C . ILE A 1 81 ? -7.549 -1.186 17.319 1.00 87.81 81 ILE A C 1
ATOM 627 O O . ILE A 1 81 ? -6.992 -0.090 17.380 1.00 87.81 81 ILE A O 1
ATOM 631 N N . THR A 1 82 ? -8.370 -1.530 16.334 1.00 87.50 82 THR A N 1
ATOM 632 C CA . THR A 1 82 ? -8.783 -0.637 15.254 1.00 87.50 82 THR A CA 1
ATOM 633 C C . THR A 1 82 ? -10.278 -0.375 15.377 1.00 87.50 82 THR A C 1
ATOM 635 O O . THR A 1 82 ? -11.064 -1.310 15.487 1.00 87.50 82 THR A O 1
ATOM 638 N N . VAL A 1 83 ? -10.686 0.893 15.321 1.00 90.44 83 VAL A N 1
ATOM 639 C CA . VAL A 1 83 ? -12.105 1.279 15.261 1.00 90.44 83 VAL A CA 1
ATOM 640 C C . VAL A 1 83 ? -12.435 1.732 13.844 1.00 90.44 83 VAL A C 1
ATOM 642 O O . VAL A 1 83 ? -11.761 2.616 13.301 1.00 90.44 83 VAL A O 1
ATOM 645 N N . VAL A 1 84 ? -13.461 1.138 13.244 1.00 90.62 84 VAL A N 1
ATOM 646 C CA . VAL A 1 84 ? -13.858 1.363 11.848 1.00 90.62 84 VAL A CA 1
ATOM 647 C C . VAL A 1 84 ? -15.354 1.653 11.788 1.00 90.62 84 VAL A C 1
ATOM 649 O O . VAL A 1 84 ? -16.150 0.911 12.357 1.00 90.62 84 VAL A O 1
ATOM 652 N N . ALA A 1 85 ? -15.741 2.736 11.116 1.00 93.19 85 ALA A N 1
ATOM 653 C CA . ALA A 1 85 ? -17.147 2.998 10.830 1.00 93.19 85 ALA A CA 1
ATOM 654 C C . ALA A 1 85 ? -17.635 2.128 9.659 1.00 93.19 85 ALA A C 1
ATOM 656 O O . ALA A 1 85 ? -16.864 1.864 8.735 1.00 93.19 85 ALA A O 1
ATOM 657 N N . VAL A 1 86 ? -18.914 1.741 9.645 1.00 93.38 86 VAL A N 1
ATOM 658 C CA . VAL A 1 86 ? -19.524 0.983 8.529 1.00 93.38 86 VAL A CA 1
ATOM 659 C C . VAL A 1 86 ? -19.294 1.677 7.182 1.00 93.38 86 VAL A C 1
ATOM 661 O O . VAL A 1 86 ? -18.987 1.025 6.188 1.00 93.38 86 VAL A O 1
ATOM 664 N N . GLU A 1 87 ? -19.348 3.010 7.150 1.00 92.25 87 GLU A N 1
ATOM 665 C CA . GLU A 1 87 ? -19.046 3.817 5.960 1.00 92.25 87 GLU A CA 1
ATOM 666 C C . GLU A 1 87 ? -17.656 3.519 5.367 1.00 92.25 87 GLU A C 1
ATOM 668 O O . GLU A 1 87 ? -17.484 3.496 4.149 1.00 92.25 87 GLU A O 1
ATOM 673 N N . GLU A 1 88 ? -16.652 3.262 6.210 1.00 91.31 88 GLU A N 1
ATOM 674 C CA . GLU A 1 88 ? -15.295 2.945 5.759 1.00 91.31 88 GLU A CA 1
ATOM 675 C C . GLU A 1 88 ? -15.226 1.555 5.114 1.00 91.31 88 GLU A C 1
ATOM 677 O O . GLU A 1 88 ? -14.511 1.392 4.122 1.00 91.31 88 GLU A O 1
ATOM 682 N N . GLU A 1 89 ? -15.980 0.576 5.628 1.00 89.88 89 GLU A N 1
ATOM 683 C CA . GLU A 1 89 ? -16.098 -0.755 5.013 1.00 89.88 89 GLU A CA 1
ATOM 684 C C . GLU A 1 89 ? -16.799 -0.664 3.651 1.00 89.88 89 GLU A C 1
ATOM 686 O O . GLU A 1 89 ? -16.277 -1.175 2.660 1.00 89.88 89 GLU A O 1
ATOM 691 N N . LEU A 1 90 ? -17.899 0.092 3.560 1.00 93.25 90 LEU A N 1
ATOM 692 C CA . LEU A 1 90 ? -18.616 0.320 2.300 1.00 93.25 90 LEU A CA 1
ATOM 693 C C . LEU A 1 90 ? -17.724 0.972 1.234 1.00 93.25 90 LEU A C 1
ATOM 695 O O . LEU A 1 90 ? -17.763 0.594 0.061 1.00 93.25 90 LEU A O 1
ATOM 699 N N . VAL A 1 91 ? -16.881 1.930 1.628 1.00 93.50 91 VAL A N 1
ATOM 700 C CA . VAL A 1 91 ? -15.913 2.559 0.719 1.00 93.50 91 VAL A CA 1
ATOM 701 C C . VAL A 1 91 ? -14.861 1.555 0.234 1.00 93.50 91 VAL A C 1
ATOM 703 O O . VAL A 1 91 ? -14.503 1.579 -0.947 1.00 93.50 91 VAL A O 1
ATOM 706 N N . GLN A 1 92 ? -14.361 0.670 1.104 1.00 93.12 92 GLN A N 1
ATOM 707 C CA . GLN A 1 92 ? -13.417 -0.385 0.709 1.00 93.12 92 GLN A CA 1
ATOM 708 C C . GLN A 1 92 ? -14.060 -1.380 -0.264 1.00 93.12 92 GLN A C 1
ATOM 710 O O . GLN A 1 92 ? -13.474 -1.684 -1.305 1.00 93.12 92 GLN A O 1
ATOM 715 N N . GLU A 1 93 ? -15.280 -1.836 0.023 1.00 95.69 93 GLU A N 1
ATOM 716 C CA . GLU A 1 93 ? -16.028 -2.722 -0.870 1.00 95.69 93 GLU A CA 1
ATOM 717 C C . GLU A 1 93 ? -16.273 -2.078 -2.234 1.00 95.69 93 GLU A C 1
ATOM 719 O O . GLU A 1 93 ? -16.017 -2.691 -3.272 1.00 95.69 93 GLU A O 1
ATOM 724 N N . HIS A 1 94 ? -16.717 -0.820 -2.251 1.00 97.44 94 HIS A N 1
ATOM 725 C CA . HIS A 1 94 ? -16.967 -0.087 -3.487 1.00 97.44 94 HIS A CA 1
ATOM 726 C C . HIS A 1 94 ? -15.709 0.016 -4.361 1.00 9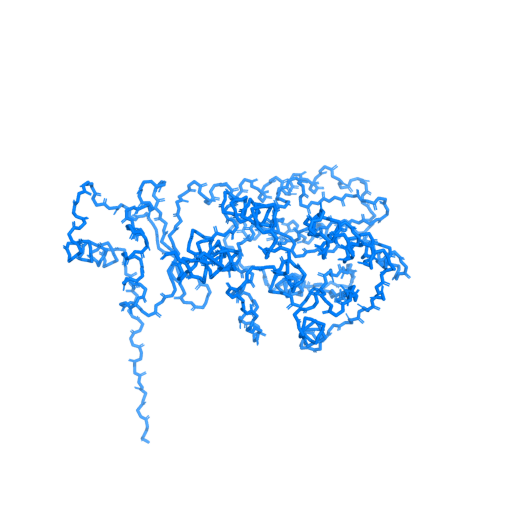7.44 94 HIS A C 1
ATOM 728 O O . HIS A 1 94 ? -15.770 -0.215 -5.573 1.00 97.44 94 HIS A O 1
ATOM 734 N N . ARG A 1 95 ? -14.548 0.306 -3.763 1.00 97.38 95 ARG A N 1
ATOM 735 C CA . ARG A 1 95 ? -13.266 0.350 -4.484 1.00 97.38 95 ARG A CA 1
ATOM 736 C C . ARG A 1 95 ? -12.914 -1.006 -5.083 1.00 97.38 95 ARG A C 1
ATOM 738 O O . ARG A 1 95 ? -12.617 -1.060 -6.269 1.00 97.38 95 ARG A O 1
ATOM 745 N N . MET A 1 96 ? -13.016 -2.089 -4.316 1.00 97.94 96 MET A N 1
ATOM 746 C CA . MET A 1 96 ? -12.747 -3.442 -4.820 1.00 97.94 96 MET A CA 1
ATOM 747 C C . MET A 1 96 ? -13.700 -3.840 -5.956 1.00 97.94 96 MET A C 1
ATOM 749 O O . MET A 1 96 ? -13.257 -4.358 -6.979 1.00 97.94 96 MET A O 1
ATOM 753 N N . ARG A 1 97 ? -14.996 -3.519 -5.853 1.00 98.44 97 ARG A N 1
ATOM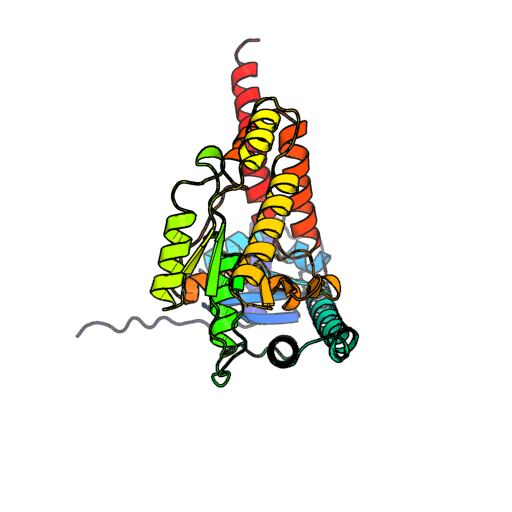 754 C CA . ARG A 1 97 ? -15.958 -3.725 -6.954 1.00 98.44 97 ARG A CA 1
ATOM 755 C C . ARG A 1 97 ? -15.596 -2.913 -8.197 1.00 98.44 97 ARG A C 1
ATOM 757 O O . ARG A 1 97 ? -15.705 -3.409 -9.313 1.00 98.44 97 ARG A O 1
ATOM 764 N N . THR A 1 98 ? -15.111 -1.689 -8.011 1.00 98.31 98 THR A N 1
ATOM 765 C CA . THR A 1 98 ? -14.634 -0.847 -9.116 1.00 98.31 98 THR A CA 1
ATOM 766 C C . THR A 1 98 ? -13.362 -1.421 -9.752 1.00 98.31 98 THR A C 1
ATOM 768 O O . THR A 1 98 ? -13.189 -1.339 -10.965 1.00 98.31 98 THR A O 1
ATOM 771 N N . THR A 1 99 ? -12.477 -2.042 -8.968 1.00 98.50 99 THR A N 1
ATOM 772 C CA . THR A 1 99 ? -11.326 -2.789 -9.494 1.00 98.50 99 THR A CA 1
ATOM 773 C C . THR A 1 99 ? -11.775 -3.980 -10.341 1.00 98.50 99 THR A C 1
ATOM 775 O O . THR A 1 99 ? -11.255 -4.149 -11.439 1.00 98.50 99 THR A O 1
ATOM 778 N N . ILE A 1 100 ? -12.774 -4.751 -9.899 1.00 98.62 100 ILE A N 1
ATOM 779 C CA . ILE A 1 100 ? -13.363 -5.843 -10.695 1.00 98.62 100 ILE A CA 1
ATOM 780 C C . ILE A 1 100 ? -13.934 -5.303 -12.015 1.00 98.62 100 ILE A C 1
ATOM 782 O O . ILE A 1 100 ? -13.574 -5.801 -13.077 1.00 98.62 100 ILE A O 1
ATOM 786 N N . SER A 1 101 ? -14.716 -4.220 -11.962 1.00 98.50 101 SER A N 1
ATOM 787 C CA . SER A 1 101 ? -15.236 -3.556 -13.166 1.00 98.50 101 SER A CA 1
ATOM 788 C C . SER A 1 101 ? -14.119 -3.106 -14.109 1.00 98.50 101 SER A C 1
ATOM 790 O O . SER A 1 101 ? -14.272 -3.178 -15.323 1.00 98.50 101 SER A O 1
ATOM 792 N N . ARG A 1 102 ? -12.974 -2.655 -13.581 1.00 98.31 102 ARG A N 1
ATOM 793 C CA . ARG A 1 102 ? -11.823 -2.293 -14.413 1.00 98.31 102 ARG A CA 1
ATOM 794 C C . ARG A 1 102 ? -11.202 -3.500 -15.108 1.00 98.31 102 ARG A C 1
ATOM 796 O O . ARG A 1 102 ? -10.711 -3.340 -16.218 1.00 98.31 102 ARG A O 1
ATOM 803 N N . ILE A 1 103 ? -11.209 -4.674 -14.477 1.00 98.38 103 ILE A N 1
ATOM 804 C CA . ILE A 1 103 ? -10.768 -5.912 -15.128 1.00 98.38 103 ILE A CA 1
ATOM 805 C C . ILE A 1 103 ? -11.684 -6.221 -16.315 1.00 98.38 103 ILE A C 1
ATOM 807 O O . ILE A 1 103 ? -11.175 -6.508 -17.393 1.00 98.38 103 ILE A O 1
ATOM 811 N N . ASP A 1 104 ? -13.006 -6.100 -16.140 1.00 98.06 104 ASP A N 1
ATOM 812 C CA . ASP A 1 104 ? -13.975 -6.296 -17.229 1.00 98.06 104 ASP A CA 1
ATOM 813 C C . ASP A 1 104 ? -13.724 -5.329 -18.398 1.00 98.06 104 ASP A C 1
ATOM 815 O O . ASP A 1 104 ? -13.692 -5.750 -19.549 1.00 98.06 104 ASP A O 1
ATOM 819 N N . GLU A 1 105 ? -13.470 -4.048 -18.104 1.00 97.81 105 GLU A N 1
ATOM 820 C CA . GLU A 1 105 ? -13.226 -3.016 -19.123 1.00 97.81 105 GLU A CA 1
ATOM 821 C C . GLU A 1 105 ? -12.020 -3.293 -20.027 1.00 97.81 105 GLU A C 1
ATOM 823 O O . GLU A 1 105 ? -12.041 -2.900 -21.188 1.00 97.81 105 GLU A O 1
ATOM 828 N N . ILE A 1 106 ? -10.945 -3.880 -19.494 1.00 97.06 106 ILE A N 1
ATOM 829 C CA . ILE A 1 106 ? -9.682 -4.039 -20.236 1.00 97.06 106 ILE A CA 1
ATOM 830 C C . ILE A 1 106 ? -9.492 -5.433 -20.814 1.00 97.06 106 ILE A C 1
ATOM 832 O O . ILE A 1 106 ? -8.502 -5.648 -21.503 1.00 97.06 106 ILE A O 1
ATOM 836 N N . GLN A 1 107 ? -10.383 -6.380 -20.511 1.00 95.44 107 GLN A N 1
ATOM 837 C CA . GLN A 1 107 ? -10.180 -7.807 -20.766 1.00 95.44 107 GLN A CA 1
ATOM 838 C C . GLN A 1 107 ? -9.831 -8.110 -22.232 1.00 95.44 107 GLN A C 1
ATOM 840 O O . GLN A 1 107 ? -8.981 -8.960 -22.490 1.00 95.44 107 GLN A O 1
ATOM 845 N N . GLU A 1 108 ? -10.445 -7.396 -23.178 1.00 94.88 108 GLU A N 1
ATOM 846 C CA . GLU A 1 108 ? -10.230 -7.568 -24.622 1.00 94.88 108 GLU A CA 1
ATOM 847 C C . GLU A 1 108 ? -8.876 -7.016 -25.113 1.00 94.88 108 GLU A C 1
ATOM 849 O O . GLU A 1 108 ? -8.385 -7.422 -26.163 1.00 94.88 108 GLU A O 1
ATOM 854 N N . GLU A 1 109 ? -8.241 -6.121 -24.349 1.00 95.56 109 GLU A N 1
ATOM 855 C CA . GLU A 1 109 ? -6.939 -5.513 -24.670 1.00 95.56 109 GLU A CA 1
ATOM 856 C C . GLU A 1 109 ? -5.747 -6.308 -24.102 1.00 95.56 109 GLU A C 1
ATOM 858 O O . GLU A 1 109 ? -4.580 -5.973 -24.347 1.00 95.56 109 GLU A O 1
ATOM 863 N N . LEU A 1 110 ? -6.016 -7.323 -23.277 1.00 97.38 110 LEU A N 1
ATOM 864 C CA . LEU A 1 110 ? -4.986 -8.076 -22.573 1.00 97.38 110 LEU A CA 1
ATOM 865 C C . LEU A 1 110 ? -4.446 -9.217 -23.430 1.00 97.38 110 LEU A C 1
ATOM 867 O O . LEU A 1 110 ? -5.185 -9.968 -24.061 1.00 97.38 110 LEU A O 1
ATOM 871 N N . ASN A 1 111 ? -3.132 -9.415 -23.369 1.00 96.38 111 ASN A N 1
ATOM 872 C CA . ASN A 1 111 ? -2.538 -10.638 -23.896 1.00 96.38 111 ASN A CA 1
ATOM 873 C C . ASN A 1 111 ? -2.917 -11.856 -23.003 1.00 96.38 111 ASN A C 1
ATOM 875 O O . ASN A 1 111 ? -3.485 -11.678 -21.916 1.00 96.38 111 ASN A O 1
ATOM 879 N N . PRO A 1 112 ? -2.609 -13.102 -23.415 1.00 96.44 112 PRO A N 1
ATOM 880 C CA . PRO A 1 112 ? -2.965 -14.293 -22.638 1.00 96.44 112 PRO A CA 1
ATOM 881 C C . PRO A 1 112 ? -2.413 -14.305 -21.202 1.00 96.44 112 PRO A C 1
ATOM 883 O O . PRO A 1 112 ? -3.159 -14.588 -20.266 1.00 96.44 112 PRO A O 1
ATOM 886 N N . ASN A 1 113 ? -1.145 -13.931 -20.999 1.00 96.38 113 ASN A N 1
ATOM 887 C CA . ASN A 1 113 ? -0.517 -13.898 -19.671 1.00 96.38 113 ASN A CA 1
ATOM 888 C C . ASN A 1 113 ? -1.193 -12.880 -18.743 1.00 96.38 113 ASN A C 1
ATOM 890 O O . ASN A 1 113 ? -1.526 -13.182 -17.596 1.00 96.38 113 ASN A O 1
ATOM 894 N N . GLN A 1 114 ? -1.447 -11.680 -19.259 1.00 97.94 114 GLN A N 1
ATOM 895 C CA . GLN A 1 114 ? -2.154 -10.613 -18.559 1.00 97.94 114 GLN A CA 1
ATOM 896 C C . GLN A 1 114 ? -3.588 -11.020 -18.221 1.00 97.94 114 GLN A C 1
ATOM 898 O O . GLN A 1 114 ? -4.038 -10.763 -17.106 1.00 97.94 114 GLN A O 1
ATOM 903 N N . SER A 1 115 ? -4.282 -11.706 -19.133 1.00 97.62 115 SER A N 1
ATOM 904 C CA . SER A 1 115 ? -5.631 -12.238 -18.903 1.00 97.62 115 SER A CA 1
ATOM 905 C C . SER A 1 115 ? -5.665 -13.244 -17.749 1.00 97.62 115 SER A C 1
ATOM 907 O O . SER A 1 115 ? -6.534 -13.161 -16.880 1.00 97.62 115 SER A O 1
ATOM 909 N N . VAL A 1 116 ? -4.689 -14.158 -17.687 1.00 97.62 116 VAL A N 1
ATOM 910 C CA . VAL A 1 116 ? -4.551 -15.101 -16.564 1.00 97.62 116 VAL A CA 1
ATOM 911 C C . VAL A 1 116 ? -4.262 -14.352 -15.260 1.00 97.62 116 VAL A C 1
ATOM 913 O O . VAL A 1 116 ? -4.894 -14.643 -14.239 1.00 97.62 116 VAL A O 1
ATOM 916 N N . PHE A 1 117 ? -3.374 -13.348 -15.289 1.00 98.31 117 PHE A N 1
ATOM 917 C CA . PHE A 1 117 ? -3.057 -12.532 -14.113 1.00 98.31 117 PHE A CA 1
ATOM 918 C C . PHE A 1 117 ? -4.304 -11.848 -13.555 1.00 98.31 117 PHE A C 1
ATOM 920 O O . PHE A 1 117 ? -4.601 -11.971 -12.366 1.00 98.31 117 PHE A O 1
ATOM 927 N N . VAL A 1 118 ? -5.056 -11.130 -14.396 1.00 98.06 118 VAL A N 1
ATOM 928 C CA . VAL A 1 118 ? -6.234 -10.391 -13.925 1.00 98.06 118 VAL A CA 1
ATOM 929 C C . VAL A 1 118 ? -7.361 -11.325 -13.500 1.00 98.06 118 VAL A C 1
ATOM 931 O O . VAL A 1 118 ? -8.085 -11.006 -12.562 1.00 98.06 118 VAL A O 1
ATOM 934 N N . GLY A 1 119 ? -7.473 -12.514 -14.102 1.00 97.38 119 GLY A N 1
ATOM 935 C CA . GLY A 1 119 ? -8.372 -13.561 -13.622 1.00 97.38 119 GLY A CA 1
ATOM 936 C C . GLY A 1 119 ? -8.012 -14.021 -12.207 1.00 97.38 119 GLY A C 1
ATOM 937 O O . GLY A 1 119 ? -8.894 -14.199 -11.364 1.00 97.38 119 GLY A O 1
ATOM 938 N N . ARG A 1 120 ? -6.714 -14.157 -11.904 1.00 97.38 120 ARG A N 1
ATOM 939 C CA . ARG A 1 120 ? -6.237 -14.472 -10.550 1.00 97.38 120 ARG A CA 1
ATOM 940 C C . ARG A 1 120 ? -6.480 -13.315 -9.578 1.00 97.38 120 ARG A C 1
ATOM 942 O O . ARG A 1 120 ? -6.961 -13.555 -8.472 1.00 97.38 120 ARG A O 1
ATOM 949 N N . LEU A 1 121 ? -6.226 -12.077 -10.004 1.00 98.12 121 LEU A N 1
ATOM 950 C CA . LEU A 1 121 ? -6.526 -10.875 -9.223 1.00 98.12 121 LEU A CA 1
ATOM 951 C C . LEU A 1 121 ? -8.018 -10.775 -8.893 1.00 98.12 121 LEU A C 1
ATOM 953 O O . LEU A 1 121 ? -8.349 -10.561 -7.733 1.00 98.12 121 LEU A O 1
ATOM 957 N N . ARG A 1 122 ? -8.914 -11.004 -9.864 1.00 98.44 122 ARG A N 1
ATOM 958 C CA . ARG A 1 122 ? -10.367 -11.010 -9.641 1.00 98.44 122 ARG A CA 1
ATOM 959 C C . ARG A 1 122 ? -10.749 -11.974 -8.525 1.00 98.44 122 ARG A C 1
ATOM 961 O O . ARG A 1 122 ? -11.407 -11.555 -7.579 1.00 98.44 122 ARG A O 1
ATOM 968 N N . LYS A 1 123 ? -10.280 -13.224 -8.591 1.00 97.69 123 LYS A N 1
ATOM 969 C CA . LYS A 1 123 ? -10.555 -14.230 -7.552 1.00 97.69 123 LYS A CA 1
ATOM 970 C C . LYS A 1 123 ? -10.056 -13.779 -6.175 1.00 97.69 123 LYS A C 1
ATOM 972 O O . LYS A 1 123 ? -10.764 -13.942 -5.187 1.00 97.69 123 LYS A O 1
ATOM 977 N N . ALA A 1 124 ? -8.860 -13.191 -6.098 1.00 97.62 124 ALA A N 1
ATOM 978 C CA . ALA A 1 124 ? -8.329 -12.639 -4.849 1.00 97.62 124 ALA A CA 1
ATOM 979 C C . ALA A 1 124 ? -9.188 -11.476 -4.317 1.00 97.62 124 ALA A C 1
ATOM 981 O O . ALA A 1 124 ? -9.490 -11.422 -3.124 1.00 97.62 124 ALA A O 1
ATOM 982 N N . THR A 1 125 ? -9.635 -10.576 -5.197 1.00 97.81 125 THR A N 1
ATOM 983 C CA . THR A 1 125 ? -10.534 -9.470 -4.845 1.00 97.81 125 THR A CA 1
ATOM 984 C C . THR A 1 125 ? -11.903 -9.972 -4.374 1.00 97.81 125 THR A C 1
ATOM 986 O O . THR A 1 125 ? -12.419 -9.471 -3.379 1.00 97.81 125 THR A O 1
ATOM 989 N N . GLU A 1 126 ? -12.478 -10.982 -5.029 1.00 97.44 126 GLU A N 1
ATOM 990 C CA . GLU A 1 126 ? -13.756 -11.604 -4.650 1.00 97.44 126 GLU A CA 1
ATOM 991 C C . GLU A 1 126 ? -13.676 -12.310 -3.293 1.00 97.44 126 GLU A C 1
ATOM 993 O O . GLU A 1 126 ? -14.543 -12.094 -2.444 1.00 97.44 126 GLU A O 1
ATOM 998 N N . ARG A 1 127 ? -12.607 -13.080 -3.039 1.00 95.38 127 ARG A N 1
ATOM 999 C CA . ARG A 1 127 ? -12.362 -13.681 -1.718 1.00 95.38 127 ARG A CA 1
ATOM 1000 C C . ARG A 1 127 ? -12.329 -12.611 -0.637 1.00 95.38 127 ARG A C 1
ATOM 1002 O O . ARG A 1 127 ? -13.079 -12.700 0.334 1.00 95.38 127 ARG A O 1
ATOM 1009 N N . ARG A 1 128 ? -11.556 -11.547 -0.855 1.00 93.12 128 ARG A N 1
ATOM 1010 C CA . ARG A 1 128 ? -11.461 -10.439 0.096 1.00 93.12 128 ARG A CA 1
ATOM 1011 C C . ARG A 1 128 ? -12.795 -9.720 0.316 1.00 93.12 128 ARG A C 1
ATOM 1013 O O . ARG A 1 128 ? -13.119 -9.415 1.459 1.00 93.12 128 ARG A O 1
ATOM 1020 N N . LEU A 1 129 ? -13.580 -9.489 -0.739 1.00 93.75 129 LEU A N 1
ATOM 1021 C CA . LEU A 1 129 ? -14.939 -8.936 -0.641 1.00 93.75 129 LEU A CA 1
ATOM 1022 C C . LEU A 1 129 ? -15.866 -9.817 0.207 1.00 93.75 129 LEU A C 1
ATOM 1024 O O . LEU A 1 129 ? -16.711 -9.294 0.923 1.00 93.75 129 LEU A O 1
ATOM 1028 N N . SER A 1 130 ? -15.698 -11.139 0.150 1.00 91.31 130 SER A N 1
ATOM 1029 C CA . SER A 1 130 ? -16.456 -12.088 0.977 1.00 91.31 130 SER A CA 1
ATOM 1030 C C . SER A 1 130 ? -15.904 -12.271 2.401 1.00 91.31 130 SER A C 1
ATOM 1032 O O . SER A 1 130 ? -16.430 -13.082 3.159 1.00 91.31 130 SER A O 1
ATOM 1034 N N . GLY A 1 131 ? -14.841 -11.546 2.772 1.00 85.69 131 GLY A N 1
ATOM 1035 C CA . GLY A 1 131 ? -14.172 -11.676 4.070 1.00 85.69 131 GLY A CA 1
ATOM 1036 C C . GLY A 1 131 ? -13.250 -12.895 4.194 1.00 85.69 131 GLY A C 1
ATOM 1037 O O . GLY A 1 131 ? -12.798 -13.200 5.294 1.00 85.69 131 GLY A O 1
ATOM 1038 N N . GLN A 1 132 ? -12.964 -13.590 3.091 1.00 87.12 132 GLN A N 1
ATOM 1039 C CA . GLN A 1 132 ? -12.033 -14.718 3.054 1.00 87.12 132 GLN A CA 1
ATOM 1040 C C . GLN A 1 132 ? -10.582 -14.246 2.904 1.00 87.12 132 GLN A C 1
ATOM 1042 O O . GLN A 1 132 ? -10.302 -13.204 2.301 1.00 87.12 132 GLN A O 1
ATOM 1047 N N . LEU A 1 133 ? -9.657 -15.058 3.419 1.00 85.56 133 LEU A N 1
ATOM 1048 C CA . LEU A 1 133 ? -8.220 -14.844 3.280 1.00 85.56 133 LEU A CA 1
ATOM 1049 C C . LEU A 1 133 ? -7.762 -15.040 1.825 1.00 85.56 133 LEU A C 1
ATOM 1051 O O . LEU A 1 133 ? -8.307 -15.852 1.066 1.00 85.56 133 LEU A O 1
ATOM 1055 N N . ILE A 1 134 ? -6.749 -14.267 1.431 1.00 89.31 134 ILE A N 1
ATOM 1056 C CA . ILE A 1 134 ? -6.088 -14.397 0.129 1.00 89.31 134 ILE A CA 1
ATOM 1057 C C . ILE A 1 134 ? -4.906 -15.347 0.319 1.00 89.31 134 ILE A C 1
ATOM 1059 O O . ILE A 1 134 ? -3.777 -14.893 0.402 1.00 89.31 134 ILE A O 1
ATOM 1063 N N . GLU A 1 135 ? -5.192 -16.638 0.444 1.00 87.44 135 GLU A N 1
ATOM 1064 C CA . GLU A 1 135 ? -4.202 -17.706 0.643 1.00 87.44 135 GLU A CA 1
ATOM 1065 C C . GLU A 1 135 ? -4.707 -19.022 0.040 1.00 87.44 135 GLU A C 1
ATOM 1067 O O . GLU A 1 135 ? -5.878 -19.134 -0.340 1.00 87.44 135 GLU A O 1
ATOM 1072 N N . GLY A 1 136 ? -3.849 -20.037 -0.057 1.00 83.25 136 GLY A N 1
ATOM 1073 C CA . GLY A 1 136 ? -4.271 -21.377 -0.489 1.00 83.25 136 GLY A CA 1
ATOM 1074 C C . GLY A 1 136 ? -4.780 -21.419 -1.933 1.00 83.25 136 GLY A C 1
ATOM 1075 O O . GLY A 1 136 ? -5.713 -22.152 -2.266 1.00 83.25 136 GLY A O 1
ATOM 1076 N N . PHE A 1 137 ? -4.225 -20.568 -2.789 1.00 93.38 137 PHE A N 1
ATOM 1077 C CA . PHE A 1 137 ? -4.437 -20.646 -4.223 1.00 93.38 137 PHE A CA 1
ATOM 1078 C C . PHE A 1 137 ? -3.531 -21.715 -4.843 1.00 93.38 137 PHE A C 1
ATOM 1080 O O . PHE A 1 137 ? -2.354 -21.811 -4.499 1.00 93.38 137 PHE A O 1
ATOM 1087 N N . ASP A 1 138 ? -4.054 -22.463 -5.818 1.00 93.00 138 ASP A N 1
ATOM 1088 C CA . ASP A 1 138 ? -3.237 -23.406 -6.584 1.00 93.00 138 ASP A CA 1
ATOM 1089 C C . ASP A 1 138 ? -2.116 -22.672 -7.322 1.00 93.00 138 ASP A C 1
ATOM 1091 O O . ASP A 1 138 ? -2.346 -21.600 -7.905 1.00 93.00 138 ASP A O 1
ATOM 1095 N N . GLN A 1 139 ? -0.932 -23.286 -7.326 1.00 93.62 139 GLN A N 1
ATOM 1096 C CA . GLN A 1 139 ? 0.227 -22.800 -8.064 1.00 93.62 139 GLN A CA 1
ATOM 1097 C C . GLN A 1 139 ? -0.101 -22.655 -9.551 1.00 93.62 139 GLN A C 1
ATOM 1099 O O . GLN A 1 139 ? -0.746 -23.513 -10.157 1.00 93.62 139 GLN A O 1
ATOM 1104 N N . LEU A 1 140 ? 0.346 -21.547 -10.132 1.00 92.00 140 LEU A N 1
ATOM 1105 C CA . LEU A 1 140 ? 0.199 -21.246 -11.544 1.00 92.00 140 LEU A CA 1
ATOM 1106 C C . LEU A 1 140 ? 1.558 -21.252 -12.239 1.00 92.00 140 LEU A C 1
ATOM 1108 O O . LEU A 1 140 ? 2.471 -20.504 -11.878 1.00 92.00 140 LEU A O 1
ATOM 1112 N N . GLU A 1 141 ? 1.665 -22.054 -13.296 1.00 83.31 141 GLU A N 1
ATOM 1113 C CA . GLU A 1 141 ? 2.787 -21.982 -14.230 1.00 83.31 141 GLU A CA 1
ATOM 1114 C C . GLU A 1 141 ? 2.614 -20.751 -15.137 1.00 83.31 141 GLU A C 1
ATOM 1116 O O . GLU A 1 141 ? 1.964 -20.793 -16.180 1.00 83.31 141 GLU A O 1
ATOM 1121 N N . GLY A 1 142 ? 3.161 -19.619 -14.678 1.00 78.69 142 GLY A N 1
ATOM 1122 C CA . GLY A 1 142 ? 2.961 -18.291 -15.274 1.00 78.69 142 GLY A CA 1
ATOM 1123 C C . GLY A 1 142 ? 1.607 -17.685 -14.886 1.00 78.69 142 GLY A C 1
ATOM 1124 O O . GLY A 1 142 ? 0.724 -18.407 -14.440 1.00 78.69 142 GLY A O 1
ATOM 1125 N N . PRO A 1 143 ? 1.359 -16.373 -15.028 1.00 94.12 143 PRO A N 1
ATOM 1126 C CA . PRO A 1 143 ? 2.251 -15.262 -15.371 1.00 94.12 143 PRO A CA 1
ATOM 1127 C C . PRO A 1 143 ? 3.312 -14.966 -14.300 1.00 94.12 143 PRO A C 1
ATOM 1129 O O . PRO A 1 143 ? 3.144 -15.302 -13.130 1.00 94.12 143 PRO A O 1
ATOM 1132 N N . ILE A 1 144 ? 4.393 -14.289 -14.699 1.00 97.06 144 ILE A N 1
ATOM 1133 C CA . ILE A 1 144 ? 5.510 -13.908 -13.820 1.00 97.06 144 ILE A CA 1
ATOM 1134 C C . ILE A 1 144 ? 5.488 -12.383 -13.626 1.00 97.06 144 ILE A C 1
ATOM 1136 O O . ILE A 1 144 ? 6.029 -11.650 -14.456 1.00 97.06 144 ILE A O 1
ATOM 1140 N N . PRO A 1 145 ? 4.838 -11.867 -12.569 1.00 98.00 145 PRO A N 1
ATOM 1141 C CA . PRO A 1 145 ? 4.800 -10.431 -12.323 1.00 98.00 145 PRO A CA 1
ATOM 1142 C C . PRO A 1 145 ? 6.150 -9.916 -11.806 1.00 98.00 145 PRO A C 1
ATOM 1144 O O . PRO A 1 145 ? 6.717 -10.472 -10.864 1.00 98.00 145 PRO A O 1
ATOM 1147 N N . ALA A 1 146 ? 6.635 -8.806 -12.365 1.00 98.50 146 ALA A N 1
ATOM 1148 C CA . ALA A 1 146 ? 7.697 -8.020 -11.743 1.00 98.50 146 ALA A CA 1
ATOM 1149 C C . ALA A 1 146 ? 7.105 -7.137 -10.645 1.00 98.50 146 ALA A C 1
ATOM 1151 O O . ALA A 1 146 ? 6.113 -6.457 -10.879 1.00 98.50 146 ALA A O 1
ATOM 1152 N N . VAL A 1 147 ? 7.712 -7.098 -9.463 1.00 98.69 147 VAL A N 1
ATOM 1153 C CA . VAL A 1 147 ? 7.269 -6.243 -8.357 1.00 98.69 147 VAL A CA 1
ATOM 1154 C C . VAL A 1 147 ? 8.285 -5.140 -8.124 1.00 98.69 147 VAL A C 1
ATOM 1156 O O . VAL A 1 147 ? 9.435 -5.423 -7.804 1.00 98.69 147 VAL A O 1
ATOM 1159 N N . ALA A 1 148 ? 7.862 -3.879 -8.213 1.00 97.81 148 ALA A N 1
ATOM 1160 C CA . ALA A 1 148 ? 8.686 -2.741 -7.817 1.00 97.81 148 ALA A CA 1
ATOM 1161 C C . ALA A 1 148 ? 8.985 -2.811 -6.304 1.00 97.81 148 ALA A C 1
ATOM 1163 O O . ALA A 1 148 ? 8.156 -2.444 -5.464 1.00 97.81 148 ALA A O 1
ATOM 1164 N N . LEU A 1 149 ? 10.174 -3.310 -5.960 1.00 96.62 149 LEU A N 1
ATOM 1165 C CA . LEU A 1 149 ? 10.564 -3.688 -4.608 1.00 96.62 149 LEU A CA 1
ATOM 1166 C C . LEU A 1 149 ? 11.496 -2.643 -3.994 1.00 96.62 149 LEU A C 1
ATOM 1168 O O . LEU A 1 149 ? 12.672 -2.540 -4.346 1.00 96.62 149 LEU A O 1
ATOM 1172 N N . SER A 1 150 ? 10.950 -1.885 -3.042 1.00 92.25 150 SER A N 1
ATOM 1173 C CA . SER A 1 150 ? 11.644 -0.787 -2.352 1.00 92.25 150 SER A CA 1
ATOM 1174 C C . SER A 1 150 ? 12.303 -1.186 -1.026 1.00 92.25 150 SER A C 1
ATOM 1176 O O . SER A 1 150 ? 12.948 -0.353 -0.395 1.00 92.25 150 SER A O 1
ATOM 1178 N N . GLY A 1 151 ? 12.066 -2.415 -0.555 1.00 90.81 151 GLY A N 1
ATOM 1179 C CA . GLY A 1 151 ? 12.404 -2.851 0.807 1.00 90.81 151 GLY A CA 1
ATOM 1180 C C . GLY A 1 151 ? 11.428 -2.355 1.886 1.00 90.81 151 GLY A C 1
ATOM 1181 O O . GLY A 1 151 ? 11.588 -2.670 3.059 1.00 90.81 151 GLY A O 1
ATOM 1182 N N . GLY A 1 152 ? 10.402 -1.580 1.516 1.00 92.25 152 GLY A N 1
ATOM 1183 C CA . GLY A 1 152 ? 9.332 -1.159 2.420 1.00 92.25 152 GLY A CA 1
ATOM 1184 C C . GLY A 1 152 ? 8.236 -2.215 2.601 1.00 92.25 152 GLY A C 1
ATOM 1185 O O . GLY A 1 152 ? 8.027 -3.068 1.733 1.00 92.25 152 GLY A O 1
ATOM 1186 N N . ALA A 1 153 ? 7.474 -2.087 3.694 1.00 93.38 153 ALA A N 1
ATOM 1187 C CA . ALA A 1 153 ? 6.391 -3.004 4.059 1.00 93.38 153 ALA A CA 1
ATOM 1188 C C . ALA A 1 153 ? 5.341 -3.193 2.949 1.00 93.38 153 ALA A C 1
ATOM 1190 O O . ALA A 1 153 ? 4.881 -4.302 2.728 1.00 93.38 153 ALA A O 1
ATOM 1191 N N . ASP A 1 154 ? 4.986 -2.147 2.197 1.00 95.94 154 ASP A N 1
ATOM 1192 C CA . ASP A 1 154 ? 3.924 -2.271 1.185 1.00 95.94 154 ASP A CA 1
ATOM 1193 C C . ASP A 1 154 ? 4.380 -3.102 -0.023 1.00 95.94 154 ASP A C 1
ATOM 1195 O O . ASP A 1 154 ? 3.640 -3.949 -0.524 1.00 95.94 154 ASP A O 1
ATOM 1199 N N . SER A 1 155 ? 5.626 -2.909 -0.470 1.00 96.69 155 SER A N 1
ATOM 1200 C CA . SER A 1 155 ? 6.210 -3.724 -1.540 1.00 96.69 155 SER A CA 1
ATOM 1201 C C . SER A 1 155 ? 6.528 -5.153 -1.085 1.00 96.69 155 SER A C 1
ATOM 1203 O O . SER A 1 155 ? 6.401 -6.077 -1.879 1.00 96.69 155 SER A O 1
ATOM 1205 N N . CYS A 1 156 ? 6.882 -5.353 0.190 1.00 97.31 156 CYS A N 1
ATOM 1206 C CA . CYS A 1 156 ? 7.060 -6.685 0.773 1.00 97.31 156 CYS A CA 1
ATOM 1207 C C . CYS A 1 156 ? 5.725 -7.446 0.838 1.00 97.31 156 CYS A C 1
ATOM 1209 O O . CYS A 1 156 ? 5.621 -8.546 0.304 1.00 97.31 156 CYS A O 1
ATOM 1211 N N . ALA A 1 157 ? 4.668 -6.819 1.365 1.00 97.25 157 ALA A N 1
ATOM 1212 C CA . ALA A 1 157 ? 3.325 -7.396 1.380 1.00 97.25 157 ALA A CA 1
ATOM 1213 C C . ALA A 1 157 ? 2.834 -7.728 -0.034 1.00 97.25 157 ALA A C 1
ATOM 1215 O O . ALA A 1 157 ? 2.194 -8.749 -0.238 1.00 97.25 157 ALA A O 1
ATOM 1216 N N . THR A 1 158 ? 3.175 -6.898 -1.025 1.00 98.44 158 THR A N 1
ATOM 1217 C CA . THR A 1 158 ? 2.860 -7.169 -2.436 1.00 98.44 158 THR A CA 1
ATOM 1218 C C . THR A 1 158 ? 3.502 -8.470 -2.926 1.00 98.44 158 THR A C 1
ATOM 1220 O O . THR A 1 158 ? 2.817 -9.268 -3.558 1.00 98.44 158 THR A O 1
ATOM 1223 N N . MET A 1 159 ? 4.783 -8.711 -2.614 1.00 98.12 159 MET A N 1
ATOM 1224 C CA . MET A 1 159 ? 5.461 -9.973 -2.948 1.00 98.12 159 MET A CA 1
ATOM 1225 C C . MET A 1 159 ? 4.767 -11.173 -2.300 1.00 98.12 159 MET A C 1
ATOM 1227 O O . MET A 1 159 ? 4.472 -12.149 -2.983 1.00 98.12 159 MET A O 1
ATOM 1231 N N . ILE A 1 160 ? 4.470 -11.066 -1.002 1.00 97.50 160 ILE A N 1
ATOM 1232 C CA . ILE A 1 160 ? 3.823 -12.126 -0.220 1.00 97.50 160 ILE A CA 1
ATOM 1233 C C . ILE A 1 160 ? 2.445 -12.455 -0.798 1.00 97.50 160 ILE A C 1
ATOM 1235 O O . ILE A 1 160 ? 2.182 -13.603 -1.128 1.00 97.50 160 ILE A O 1
ATOM 1239 N N . ILE A 1 161 ? 1.591 -11.447 -1.004 1.00 97.69 161 ILE A N 1
ATOM 1240 C CA . ILE A 1 161 ? 0.231 -11.643 -1.525 1.00 97.69 161 ILE A CA 1
ATOM 1241 C C . ILE A 1 161 ? 0.261 -12.302 -2.907 1.00 97.69 161 ILE A C 1
ATOM 1243 O O . ILE A 1 161 ? -0.571 -13.156 -3.189 1.00 97.69 161 ILE A O 1
ATOM 1247 N N . LEU A 1 162 ? 1.202 -11.934 -3.781 1.00 98.00 162 LEU A N 1
ATOM 1248 C CA . LEU A 1 162 ? 1.327 -12.588 -5.087 1.00 98.00 162 LEU A CA 1
ATOM 1249 C C . LEU A 1 162 ? 1.718 -14.065 -4.951 1.00 98.00 162 LEU A C 1
ATOM 1251 O O . LEU A 1 162 ? 1.156 -14.895 -5.664 1.00 98.00 162 LEU A O 1
ATOM 1255 N N . GLY A 1 163 ? 2.619 -14.393 -4.022 1.00 96.50 163 GLY A N 1
ATOM 1256 C CA . GLY A 1 163 ? 2.942 -15.779 -3.671 1.00 96.50 163 GLY A CA 1
ATOM 1257 C C . GLY A 1 163 ? 1.721 -16.550 -3.167 1.00 96.50 163 GLY A C 1
ATOM 1258 O O . GLY A 1 163 ? 1.416 -17.626 -3.674 1.00 96.50 163 GLY A O 1
ATOM 1259 N N . GLU A 1 164 ? 0.952 -15.948 -2.258 1.00 95.69 164 GLU A N 1
ATOM 1260 C CA . GLU A 1 164 ? -0.292 -16.516 -1.722 1.00 95.69 164 GLU A CA 1
ATOM 1261 C C . GLU A 1 164 ? -1.410 -16.647 -2.765 1.00 95.69 164 GLU A C 1
ATOM 1263 O O . GLU A 1 164 ? -2.287 -17.502 -2.654 1.00 95.69 164 GLU A O 1
ATOM 1268 N N . MET A 1 165 ? -1.362 -15.840 -3.829 1.00 96.69 165 MET A N 1
ATOM 1269 C CA . MET A 1 165 ? -2.192 -15.985 -5.027 1.00 96.69 165 MET A CA 1
ATOM 1270 C C . MET A 1 165 ? -1.720 -17.127 -5.948 1.00 96.69 165 MET A C 1
ATOM 1272 O O . MET A 1 165 ? -2.321 -17.332 -7.008 1.00 96.69 165 MET A O 1
ATOM 1276 N N . GLY A 1 166 ? -0.685 -17.881 -5.568 1.00 96.06 166 GLY A N 1
ATOM 1277 C CA . GLY A 1 166 ? -0.116 -18.994 -6.328 1.00 96.06 166 GLY A CA 1
ATOM 1278 C C . GLY A 1 166 ? 0.759 -18.557 -7.505 1.00 96.06 166 GLY A C 1
ATOM 1279 O O . GLY A 1 166 ? 0.913 -19.321 -8.454 1.00 96.06 166 GLY A O 1
ATOM 1280 N N . LEU A 1 167 ? 1.265 -17.319 -7.501 1.00 96.69 167 LEU A N 1
ATOM 1281 C CA . LEU A 1 167 ? 2.156 -16.790 -8.537 1.00 96.69 167 LEU A CA 1
ATOM 1282 C C . LEU A 1 167 ? 3.613 -16.830 -8.066 1.00 96.69 167 LEU A C 1
ATOM 1284 O O . LEU A 1 167 ? 3.897 -16.835 -6.874 1.00 96.69 167 LEU A O 1
ATOM 1288 N N . ASN A 1 168 ? 4.540 -16.754 -9.020 1.00 95.69 168 ASN A N 1
ATOM 1289 C CA . ASN A 1 168 ? 5.979 -16.698 -8.759 1.00 95.69 168 ASN A CA 1
ATOM 1290 C C . ASN A 1 168 ? 6.528 -15.306 -9.122 1.00 95.69 168 ASN A C 1
ATOM 1292 O O . ASN A 1 168 ? 7.072 -15.135 -10.216 1.00 95.69 168 ASN A O 1
ATOM 1296 N N . PRO A 1 169 ? 6.330 -14.279 -8.270 1.00 97.44 169 PRO A N 1
ATOM 1297 C CA . PRO A 1 169 ? 6.776 -12.922 -8.564 1.00 97.44 169 PRO A CA 1
ATOM 1298 C C . PRO A 1 169 ? 8.302 -12.814 -8.610 1.00 97.44 169 PRO A C 1
ATOM 1300 O O . PRO A 1 169 ? 9.018 -13.541 -7.923 1.00 97.44 169 PRO A O 1
ATOM 1303 N N . VAL A 1 170 ? 8.804 -11.839 -9.367 1.00 98.06 170 VAL A N 1
ATOM 1304 C CA . VAL A 1 170 ? 10.213 -11.425 -9.316 1.00 98.06 170 VAL A CA 1
ATOM 1305 C C . VAL A 1 170 ? 10.322 -10.054 -8.663 1.00 98.06 170 VAL A C 1
ATOM 1307 O O . VAL A 1 170 ? 9.591 -9.128 -9.011 1.00 98.06 170 VAL A O 1
ATOM 1310 N N . GLY A 1 171 ? 11.244 -9.898 -7.717 1.00 98.19 171 GLY A N 1
ATOM 1311 C CA . GLY A 1 171 ? 11.539 -8.592 -7.135 1.00 98.19 171 GLY A CA 1
ATOM 1312 C C . GLY A 1 171 ? 12.323 -7.738 -8.127 1.00 98.19 171 GLY A C 1
ATOM 1313 O O . GLY A 1 171 ? 13.301 -8.210 -8.697 1.00 98.19 171 GLY A O 1
ATOM 1314 N N . LEU A 1 172 ? 11.929 -6.484 -8.328 1.00 97.94 172 LEU A N 1
ATOM 1315 C CA . LEU A 1 172 ? 12.603 -5.517 -9.192 1.00 97.94 172 LEU A CA 1
ATOM 1316 C C . LEU A 1 172 ? 12.939 -4.260 -8.389 1.00 97.94 172 LEU A C 1
ATOM 1318 O O . LEU A 1 172 ? 12.059 -3.479 -8.032 1.00 97.94 172 LEU A O 1
ATOM 1322 N N . THR A 1 173 ? 14.222 -4.046 -8.113 1.00 96.12 173 THR A N 1
ATOM 1323 C CA . THR A 1 173 ? 14.708 -2.892 -7.349 1.00 96.12 173 THR A CA 1
ATOM 1324 C C . THR A 1 173 ? 15.458 -1.934 -8.262 1.00 96.12 173 THR A C 1
ATOM 1326 O O . THR A 1 173 ? 16.457 -2.298 -8.880 1.00 96.12 173 THR A O 1
ATOM 1329 N N . VAL A 1 174 ? 15.004 -0.682 -8.312 1.00 93.19 174 VAL A N 1
ATOM 1330 C CA . VAL A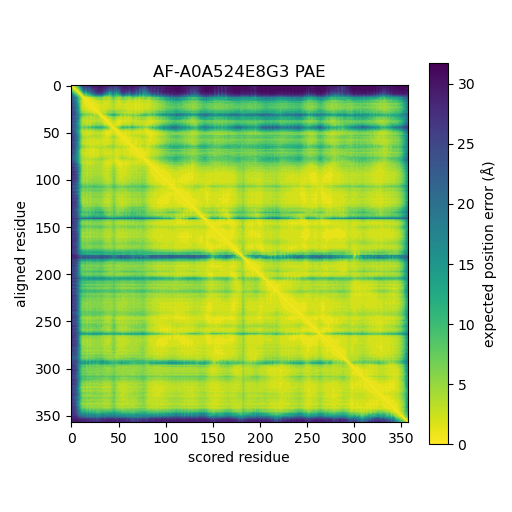 1 174 ? 15.755 0.422 -8.919 1.00 93.19 174 VAL A CA 1
ATOM 1331 C C . VAL A 1 174 ? 16.714 0.968 -7.868 1.00 93.19 174 VAL A C 1
ATOM 1333 O O . VAL A 1 174 ? 16.277 1.427 -6.811 1.00 93.19 174 VAL A O 1
ATOM 1336 N N . LYS A 1 175 ? 18.020 0.901 -8.140 1.00 89.50 175 LYS A N 1
ATOM 1337 C CA . LYS A 1 175 ? 19.033 1.498 -7.269 1.00 89.50 175 LYS A CA 1
ATOM 1338 C C . LYS A 1 175 ? 18.854 3.008 -7.241 1.00 89.50 175 LYS A C 1
ATOM 1340 O O . LYS A 1 175 ? 18.630 3.628 -8.277 1.00 89.50 175 LYS A O 1
ATOM 1345 N N . LEU A 1 176 ? 18.975 3.585 -6.052 1.00 87.69 176 LEU A N 1
ATOM 1346 C CA . LEU A 1 176 ? 18.919 5.026 -5.847 1.00 87.69 176 LEU A CA 1
ATOM 1347 C C . LEU A 1 176 ? 20.273 5.533 -5.340 1.00 87.69 176 LEU A C 1
ATOM 1349 O O . LEU A 1 176 ? 21.001 4.773 -4.695 1.00 87.69 176 LEU A O 1
ATOM 1353 N N . PRO A 1 177 ? 20.599 6.820 -5.557 1.00 84.56 177 PRO A N 1
ATOM 1354 C CA . PRO A 1 177 ? 21.781 7.415 -4.950 1.00 84.56 177 PRO A CA 1
ATOM 1355 C C . PRO A 1 177 ? 21.718 7.319 -3.425 1.00 84.56 177 PRO A C 1
ATOM 1357 O O . PRO A 1 177 ? 20.636 7.432 -2.841 1.00 84.56 177 PRO A O 1
ATOM 1360 N N . LYS A 1 178 ? 22.875 7.200 -2.766 1.00 82.56 178 LYS A N 1
ATOM 1361 C CA . LYS A 1 178 ? 22.984 7.034 -1.303 1.00 82.56 178 LYS A CA 1
ATOM 1362 C C . LYS A 1 178 ? 22.220 8.099 -0.510 1.00 82.56 178 LYS A C 1
ATOM 1364 O O . LYS A 1 178 ? 21.701 7.820 0.562 1.00 82.56 178 LYS A O 1
ATOM 1369 N N . GLU A 1 179 ? 22.099 9.312 -1.038 1.00 81.94 179 GLU A N 1
ATOM 1370 C CA . GLU A 1 179 ? 21.355 10.414 -0.423 1.00 81.94 179 GLU A CA 1
ATOM 1371 C C . GLU A 1 179 ? 19.839 10.194 -0.370 1.00 81.94 179 GLU A C 1
ATOM 1373 O O . GLU A 1 179 ? 19.151 10.821 0.439 1.00 81.94 179 GLU A O 1
ATOM 1378 N N . HIS A 1 180 ? 19.305 9.320 -1.220 1.00 79.56 180 HIS A N 1
ATOM 1379 C CA . HIS A 1 180 ? 17.909 8.897 -1.178 1.00 79.56 180 HIS A CA 1
ATOM 1380 C C . HIS A 1 180 ? 17.709 7.775 -0.159 1.00 79.56 180 HIS A C 1
ATOM 1382 O O . HIS A 1 180 ? 16.628 7.653 0.421 1.00 79.56 180 HIS A O 1
ATOM 1388 N N . GLU A 1 181 ? 18.741 6.975 0.092 1.00 68.19 181 GLU A N 1
ATOM 1389 C CA . GLU A 1 181 ? 18.627 5.762 0.880 1.00 68.19 181 GLU A CA 1
ATOM 1390 C C . GLU A 1 181 ? 18.550 6.040 2.379 1.00 68.19 181 GLU A C 1
ATOM 1392 O O . GLU A 1 181 ? 19.373 6.713 2.997 1.00 68.19 181 GLU A O 1
ATOM 1397 N N . THR A 1 182 ? 17.563 5.429 3.020 1.00 64.44 182 THR A N 1
ATOM 1398 C CA . THR A 1 182 ? 17.771 4.932 4.376 1.00 64.44 182 THR A CA 1
ATOM 1399 C C . THR A 1 182 ? 18.666 3.709 4.228 1.00 64.44 182 THR A C 1
ATOM 1401 O O . THR A 1 182 ? 18.209 2.762 3.602 1.00 64.44 182 THR A O 1
ATOM 1404 N N . HIS A 1 183 ? 19.895 3.758 4.752 1.00 52.06 183 HIS A N 1
ATOM 1405 C CA . HIS A 1 183 ? 21.038 2.821 4.646 1.00 52.06 183 HIS A CA 1
ATOM 1406 C C . HIS A 1 183 ? 20.818 1.291 4.492 1.00 52.06 183 HIS A C 1
ATOM 1408 O O . HIS A 1 183 ? 21.803 0.580 4.380 1.00 52.06 183 HIS A O 1
ATOM 1414 N N . ARG A 1 184 ? 19.590 0.768 4.529 1.00 67.44 184 ARG A N 1
ATOM 1415 C CA . ARG A 1 184 ? 19.234 -0.657 4.504 1.00 67.44 184 ARG A CA 1
ATOM 1416 C C . ARG A 1 184 ? 18.149 -1.027 3.485 1.00 67.44 184 ARG A C 1
ATOM 1418 O O . ARG A 1 184 ? 17.749 -2.178 3.429 1.00 67.44 184 ARG A O 1
ATOM 1425 N N . ALA A 1 185 ? 17.606 -0.077 2.718 1.00 75.75 185 ALA A N 1
ATOM 1426 C CA . ALA A 1 185 ? 16.446 -0.350 1.856 1.00 75.75 185 ALA A CA 1
ATOM 1427 C C . ALA A 1 185 ? 16.739 -1.403 0.765 1.00 75.75 185 ALA A C 1
ATOM 1429 O O . ALA A 1 185 ? 15.915 -2.285 0.530 1.00 75.75 185 ALA A O 1
ATOM 1430 N N . GLN A 1 186 ? 17.921 -1.345 0.138 1.00 78.56 186 GLN A N 1
ATOM 1431 C CA . GLN A 1 186 ? 18.348 -2.356 -0.838 1.00 78.56 186 GLN A CA 1
ATOM 1432 C C . GLN A 1 186 ? 18.630 -3.709 -0.180 1.00 78.56 186 GLN A C 1
ATOM 1434 O O . GLN A 1 186 ? 18.207 -4.733 -0.713 1.00 78.56 186 GLN A O 1
ATOM 1439 N N . ASP A 1 187 ? 19.285 -3.708 0.983 1.00 84.19 187 ASP A N 1
ATOM 1440 C CA . ASP A 1 187 ? 19.584 -4.932 1.732 1.00 84.19 187 ASP A CA 1
ATOM 1441 C C . ASP A 1 187 ? 18.291 -5.665 2.108 1.00 84.19 187 ASP A C 1
ATOM 1443 O O . ASP A 1 187 ? 18.162 -6.856 1.840 1.00 84.19 187 ASP A O 1
ATOM 1447 N N . TYR A 1 188 ? 17.284 -4.933 2.602 1.00 88.88 188 TYR A N 1
ATOM 1448 C CA . TYR A 1 188 ? 15.964 -5.497 2.888 1.00 88.88 188 TYR A CA 1
ATOM 1449 C C . TYR A 1 188 ? 15.275 -6.041 1.636 1.00 88.88 188 TYR A C 1
ATOM 1451 O O . TYR A 1 188 ? 14.631 -7.081 1.702 1.00 88.88 188 TYR A O 1
ATOM 1459 N N . ALA A 1 189 ? 15.393 -5.378 0.481 1.00 92.44 189 ALA A N 1
ATOM 1460 C CA . ALA A 1 189 ? 14.836 -5.910 -0.763 1.00 92.44 189 ALA A CA 1
ATOM 1461 C C . ALA A 1 189 ? 15.480 -7.256 -1.150 1.00 92.44 189 ALA A C 1
ATOM 1463 O O . ALA A 1 189 ? 14.771 -8.176 -1.564 1.00 92.44 189 ALA A O 1
ATOM 1464 N N . GLY A 1 190 ? 16.799 -7.380 -0.972 1.00 93.19 190 GLY A N 1
ATOM 1465 C CA . GLY A 1 190 ? 17.524 -8.636 -1.165 1.00 93.19 190 GLY A CA 1
ATOM 1466 C C . GLY A 1 190 ? 17.098 -9.717 -0.168 1.00 93.19 190 GLY A C 1
ATOM 1467 O O . GLY A 1 190 ? 16.789 -10.832 -0.579 1.00 93.19 190 GLY A O 1
ATOM 1468 N N . GLU A 1 191 ? 16.999 -9.374 1.118 1.00 93.75 191 GLU A N 1
ATOM 1469 C CA . GLU A 1 191 ? 16.553 -10.277 2.189 1.00 93.75 191 GLU A CA 1
ATOM 1470 C C . GLU A 1 191 ? 15.123 -10.785 1.960 1.00 93.75 191 GLU A C 1
ATOM 1472 O O . GLU A 1 191 ? 14.862 -11.978 2.116 1.00 93.75 191 GLU A O 1
ATOM 1477 N N . ILE A 1 192 ? 14.208 -9.909 1.525 1.00 95.81 192 ILE A N 1
ATOM 1478 C CA . ILE A 1 192 ? 12.843 -10.288 1.140 1.00 95.81 192 ILE A CA 1
ATOM 1479 C C . ILE A 1 192 ? 12.892 -11.324 0.018 1.00 95.81 192 ILE A C 1
ATOM 1481 O O . ILE A 1 192 ? 12.256 -12.369 0.129 1.00 95.81 192 ILE A O 1
ATOM 1485 N N . CYS A 1 193 ? 13.658 -11.065 -1.047 1.00 96.56 193 CYS A N 1
ATOM 1486 C CA . CYS A 1 193 ? 13.725 -11.992 -2.176 1.00 96.56 193 CYS A CA 1
ATOM 1487 C C . CYS A 1 193 ? 14.354 -13.334 -1.792 1.00 96.56 193 CYS A C 1
ATOM 1489 O O . CYS A 1 193 ? 13.875 -14.381 -2.220 1.00 96.56 193 CYS A O 1
ATOM 1491 N N . GLN A 1 194 ? 15.402 -13.309 -0.967 1.00 95.56 194 GLN A N 1
ATOM 1492 C CA . GLN A 1 194 ? 16.067 -14.509 -0.473 1.00 95.56 194 GLN A CA 1
ATOM 1493 C C . GLN A 1 194 ? 15.131 -15.347 0.405 1.00 95.56 194 GLN A C 1
ATOM 1495 O O . GLN A 1 194 ? 15.028 -16.555 0.213 1.00 95.56 194 GLN A O 1
ATOM 1500 N N . THR A 1 195 ? 14.429 -14.706 1.339 1.00 95.19 195 THR A N 1
ATOM 1501 C CA . THR A 1 195 ? 13.518 -15.376 2.278 1.00 95.19 195 THR A CA 1
ATOM 1502 C C . THR A 1 195 ? 12.302 -15.961 1.562 1.00 95.19 195 THR A C 1
ATOM 1504 O O . THR A 1 195 ? 11.891 -17.077 1.862 1.00 95.19 195 THR A O 1
ATOM 1507 N N . LEU A 1 196 ? 11.762 -15.244 0.572 1.00 95.19 196 LEU A N 1
ATOM 1508 C CA . LEU A 1 196 ? 10.655 -15.718 -0.266 1.00 95.19 196 LEU A CA 1
ATOM 1509 C C . LEU A 1 196 ? 11.111 -16.639 -1.412 1.00 95.19 196 LEU A C 1
ATOM 1511 O O . LEU A 1 196 ? 10.285 -17.049 -2.223 1.00 95.19 196 LEU A O 1
ATOM 1515 N N . ASN A 1 197 ? 12.409 -16.956 -1.494 1.00 94.88 197 ASN A N 1
ATOM 1516 C CA . ASN A 1 197 ? 13.014 -17.787 -2.536 1.00 94.88 197 ASN A CA 1
ATOM 1517 C C . ASN A 1 197 ? 12.609 -17.372 -3.966 1.00 94.88 197 ASN A C 1
ATOM 1519 O O . ASN A 1 197 ? 12.273 -18.203 -4.811 1.00 94.88 197 ASN A O 1
ATOM 1523 N N . CYS A 1 198 ? 12.629 -16.068 -4.244 1.00 94.56 198 CYS A N 1
ATOM 1524 C CA . CYS A 1 198 ? 12.273 -15.521 -5.546 1.00 94.56 198 CYS A CA 1
ATOM 1525 C C . CYS A 1 198 ? 13.456 -14.814 -6.216 1.00 94.56 198 CYS A C 1
ATOM 1527 O O . CYS A 1 198 ? 14.387 -14.327 -5.571 1.00 94.56 198 CYS A O 1
ATOM 1529 N N . ARG A 1 199 ? 13.401 -14.697 -7.545 1.00 96.62 199 ARG A N 1
ATOM 1530 C CA . ARG A 1 199 ? 14.426 -13.982 -8.315 1.00 96.62 199 ARG A CA 1
ATOM 1531 C C . ARG A 1 199 ? 14.411 -12.486 -7.985 1.00 96.62 199 ARG A C 1
ATOM 1533 O O . ARG A 1 199 ? 13.348 -11.869 -7.939 1.00 96.62 199 ARG A O 1
ATOM 1540 N N . HIS A 1 200 ? 15.601 -11.898 -7.854 1.00 97.06 200 HIS A N 1
ATOM 1541 C CA . HIS A 1 200 ? 15.800 -10.459 -7.654 1.00 97.06 200 HIS A CA 1
ATOM 1542 C C . HIS A 1 200 ? 16.500 -9.826 -8.863 1.00 97.06 200 HIS A C 1
ATOM 1544 O O . HIS A 1 200 ? 17.589 -10.238 -9.259 1.00 97.06 200 HIS A O 1
ATOM 1550 N N . LEU A 1 201 ? 15.860 -8.827 -9.462 1.00 96.06 201 LEU A N 1
ATOM 1551 C CA . LEU A 1 201 ? 16.366 -7.996 -10.546 1.00 96.06 201 LEU A CA 1
ATOM 1552 C C . LEU A 1 201 ? 16.744 -6.628 -9.989 1.00 96.06 201 LEU A C 1
ATOM 1554 O O . LEU A 1 201 ? 15.940 -5.968 -9.331 1.00 96.06 201 LEU A O 1
ATOM 1558 N N . VAL A 1 202 ? 17.963 -6.183 -10.278 1.00 94.81 202 VAL A N 1
ATOM 1559 C CA . VAL A 1 202 ? 18.484 -4.913 -9.771 1.00 94.81 202 VAL A CA 1
ATOM 1560 C C . VAL A 1 202 ? 18.886 -4.025 -10.939 1.00 94.81 202 VAL A C 1
ATOM 1562 O O . VAL A 1 202 ? 19.797 -4.349 -11.699 1.00 94.81 202 VAL A O 1
ATOM 1565 N N . VAL A 1 203 ? 18.205 -2.890 -11.064 1.00 92.12 203 VAL A N 1
ATOM 1566 C CA . VAL A 1 203 ? 18.403 -1.901 -12.127 1.00 92.12 203 VAL A CA 1
ATOM 1567 C C . VAL A 1 203 ? 19.287 -0.780 -11.597 1.00 92.12 203 VAL A C 1
ATOM 1569 O O . VAL A 1 203 ? 19.088 -0.302 -10.480 1.00 92.12 203 VAL A O 1
ATOM 1572 N N . GLN A 1 204 ? 20.277 -0.358 -12.380 1.00 89.00 204 GLN A N 1
ATOM 1573 C CA . GLN A 1 204 ? 21.153 0.749 -11.994 1.00 89.00 204 GLN A CA 1
ATOM 1574 C C . GLN A 1 204 ? 20.410 2.090 -12.040 1.00 89.00 204 GLN A C 1
ATOM 1576 O O . GLN A 1 204 ? 19.472 2.275 -12.818 1.00 89.00 204 GLN A O 1
ATOM 1581 N N . GLN A 1 205 ? 20.839 3.028 -11.197 1.00 82.31 205 GLN A N 1
ATOM 1582 C CA . GLN A 1 205 ? 20.218 4.346 -11.111 1.00 82.31 205 GLN A CA 1
ATOM 1583 C C . GLN A 1 205 ? 20.367 5.133 -12.422 1.00 82.31 205 GLN A C 1
ATOM 1585 O O . GLN A 1 205 ? 21.400 5.060 -13.089 1.00 82.31 205 GLN A O 1
ATOM 1590 N N . ALA A 1 206 ? 19.348 5.921 -12.754 1.00 85.50 206 ALA A N 1
ATOM 1591 C CA . ALA A 1 206 ? 19.403 6.923 -13.813 1.00 85.50 206 ALA A CA 1
ATOM 1592 C C . ALA A 1 206 ? 20.269 8.134 -13.396 1.00 85.50 206 ALA A C 1
ATOM 1594 O O . ALA A 1 206 ? 20.313 8.493 -12.216 1.00 85.50 206 ALA A O 1
ATOM 1595 N N . GLN A 1 207 ? 20.947 8.788 -14.345 1.00 86.75 207 GLN A N 1
ATOM 1596 C CA . GLN A 1 207 ? 21.764 9.984 -14.059 1.00 86.75 207 GLN A CA 1
ATOM 1597 C C . GLN A 1 207 ? 20.892 11.183 -13.647 1.00 86.75 207 GLN A C 1
ATOM 1599 O O . GLN A 1 207 ? 21.310 12.070 -12.907 1.00 86.75 207 GLN A O 1
ATOM 1604 N N . GLU A 1 208 ? 19.634 11.180 -14.070 1.00 92.12 208 GLU A N 1
ATOM 1605 C CA . GLU A 1 208 ? 18.625 12.197 -13.809 1.00 92.12 208 GLU A CA 1
ATOM 1606 C C . GLU A 1 208 ? 18.325 12.369 -12.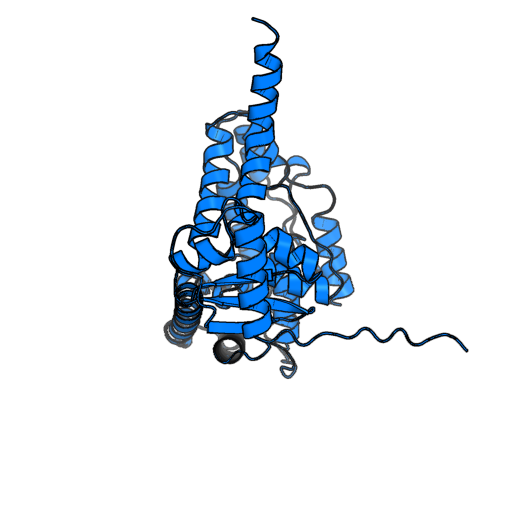307 1.00 92.12 208 GLU A C 1
ATOM 1608 O O . GLU A 1 208 ? 17.896 13.448 -11.883 1.00 92.12 208 GLU A O 1
ATOM 1613 N N . PHE A 1 209 ? 18.625 11.365 -11.469 1.00 91.19 209 PHE A N 1
ATOM 1614 C CA . PHE A 1 209 ? 18.532 11.506 -10.013 1.00 91.19 209 PHE A CA 1
ATOM 1615 C C . PHE A 1 209 ? 19.481 12.574 -9.452 1.00 91.19 209 PHE A C 1
ATOM 1617 O O . PHE A 1 209 ? 19.125 13.237 -8.474 1.00 91.19 209 PHE A O 1
ATOM 1624 N N . ASP A 1 210 ? 20.640 12.806 -10.074 1.00 91.12 210 ASP A N 1
ATOM 1625 C CA . ASP A 1 210 ? 21.598 13.820 -9.618 1.00 91.12 210 ASP A CA 1
ATOM 1626 C C . ASP A 1 210 ? 21.022 15.235 -9.785 1.00 91.12 210 ASP A C 1
ATOM 1628 O O . ASP A 1 210 ? 21.165 16.100 -8.912 1.00 91.12 210 ASP A O 1
ATOM 1632 N N . ALA A 1 211 ? 20.268 15.462 -10.865 1.00 93.19 211 ALA A N 1
ATOM 1633 C CA . ALA A 1 211 ? 19.575 16.724 -11.106 1.00 93.19 211 ALA A CA 1
ATOM 1634 C C . ALA A 1 211 ? 18.431 16.966 -10.102 1.00 93.19 211 ALA A C 1
ATOM 1636 O O . ALA A 1 211 ? 18.195 18.108 -9.686 1.00 93.19 211 ALA A O 1
ATOM 1637 N N . ILE A 1 212 ? 17.712 15.91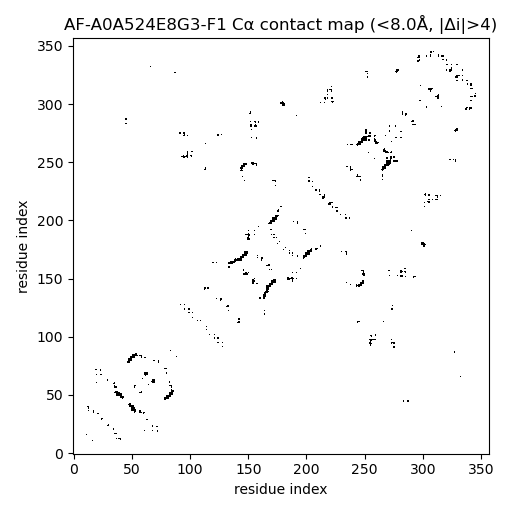3 -9.691 1.00 94.25 212 ILE A N 1
ATOM 1638 C CA . ILE A 1 212 ? 16.680 15.991 -8.639 1.00 94.25 212 ILE A CA 1
ATOM 1639 C C . ILE A 1 212 ? 17.327 16.296 -7.282 1.00 94.25 212 ILE A C 1
ATOM 1641 O O . ILE A 1 212 ? 16.859 17.172 -6.543 1.00 94.25 212 ILE A O 1
ATOM 1645 N N . LEU A 1 213 ? 18.432 15.618 -6.968 1.00 93.00 213 LEU A N 1
ATOM 1646 C CA . LEU A 1 213 ? 19.197 15.810 -5.740 1.00 93.00 213 LEU A CA 1
ATOM 1647 C C . LEU A 1 213 ? 19.693 17.255 -5.613 1.00 93.00 213 LEU A C 1
ATOM 1649 O O . LEU A 1 213 ? 19.465 17.897 -4.584 1.00 93.00 213 LEU A O 1
ATOM 1653 N N . GLY A 1 214 ? 20.319 17.790 -6.666 1.00 93.25 214 GLY A N 1
ATOM 1654 C CA . GLY A 1 214 ? 20.829 19.161 -6.692 1.00 93.25 214 GLY A CA 1
ATOM 1655 C C . GLY A 1 214 ? 19.734 20.203 -6.452 1.00 93.25 214 GLY A C 1
ATOM 1656 O O . GLY A 1 214 ? 19.874 21.067 -5.584 1.00 93.25 214 GLY A O 1
ATOM 1657 N N . ARG A 1 215 ? 18.599 20.089 -7.154 1.00 94.69 215 ARG A N 1
ATOM 1658 C CA . ARG A 1 215 ? 17.462 21.016 -6.997 1.00 94.69 215 ARG A CA 1
ATOM 1659 C C . ARG A 1 215 ? 16.797 20.909 -5.622 1.00 94.69 215 ARG A C 1
ATOM 1661 O O . ARG A 1 215 ? 16.360 21.926 -5.083 1.00 94.69 215 ARG A O 1
ATOM 1668 N N . THR A 1 216 ? 16.755 19.712 -5.038 1.00 93.94 216 THR A N 1
ATOM 1669 C CA . THR A 1 216 ? 16.207 19.491 -3.691 1.00 93.94 216 THR A CA 1
ATOM 1670 C C . THR A 1 216 ? 17.105 20.105 -2.617 1.00 93.94 216 THR A C 1
ATOM 1672 O O . THR A 1 216 ? 16.612 20.818 -1.746 1.00 93.94 216 THR A O 1
ATOM 1675 N N . LYS A 1 217 ? 18.429 19.906 -2.703 1.00 91.00 217 LYS A N 1
ATOM 1676 C CA . LYS A 1 217 ? 19.408 20.523 -1.786 1.00 91.00 217 LYS A CA 1
ATOM 1677 C C . LYS A 1 217 ? 19.376 22.056 -1.844 1.00 91.00 217 LYS A C 1
ATOM 1679 O O . LYS A 1 217 ? 19.601 22.706 -0.832 1.00 91.00 217 LYS A O 1
ATOM 1684 N N . GLN A 1 218 ? 19.040 22.626 -3.002 1.00 92.06 218 GLN A N 1
ATOM 1685 C CA . GLN A 1 218 ? 18.838 24.069 -3.196 1.00 92.06 218 GLN A CA 1
ATOM 1686 C C . GLN A 1 218 ? 17.453 24.571 -2.736 1.00 92.06 218 GLN A C 1
ATOM 1688 O O . GLN A 1 218 ? 17.136 25.742 -2.938 1.00 92.06 218 GLN A O 1
ATOM 1693 N N . GLY A 1 219 ? 16.592 23.703 -2.191 1.00 90.00 219 GLY A N 1
ATOM 1694 C CA . GLY A 1 219 ? 15.245 24.064 -1.737 1.00 90.00 219 GLY A CA 1
ATOM 1695 C C . GLY A 1 219 ? 14.276 24.462 -2.858 1.00 90.00 219 GLY A C 1
ATOM 1696 O O . GLY A 1 219 ? 13.253 25.092 -2.591 1.00 90.00 219 GLY A O 1
ATOM 1697 N N . ARG A 1 220 ? 14.585 24.123 -4.119 1.00 92.06 220 ARG A N 1
ATOM 1698 C CA . ARG A 1 220 ? 13.767 24.502 -5.285 1.00 92.06 220 ARG A CA 1
ATOM 1699 C C . ARG A 1 220 ? 12.561 23.590 -5.484 1.00 92.06 220 ARG A C 1
ATOM 1701 O O . ARG A 1 220 ? 11.542 24.048 -5.992 1.00 92.06 220 ARG A O 1
ATOM 1708 N N . ILE A 1 221 ? 12.683 22.318 -5.101 1.00 93.81 221 ILE A N 1
ATOM 1709 C CA . ILE A 1 221 ? 11.654 21.291 -5.305 1.00 93.81 221 ILE A CA 1
ATOM 1710 C C . ILE A 1 221 ? 11.502 20.391 -4.077 1.00 93.81 221 ILE A C 1
ATOM 1712 O O . ILE A 1 221 ? 12.405 20.285 -3.247 1.00 93.81 221 ILE A O 1
ATOM 1716 N N . HIS A 1 222 ? 10.368 19.693 -4.013 1.00 95.00 222 HIS A N 1
ATOM 1717 C CA . HIS A 1 222 ? 10.187 18.518 -3.166 1.00 95.00 222 HIS A CA 1
ATOM 1718 C C . HIS A 1 222 ? 10.368 17.251 -4.023 1.00 95.00 222 HIS A C 1
ATOM 1720 O O . HIS A 1 222 ? 9.674 17.113 -5.031 1.00 95.00 222 HIS A O 1
ATOM 1726 N N . PRO A 1 223 ? 11.236 16.301 -3.635 1.00 94.38 223 PRO A N 1
ATOM 1727 C CA . PRO A 1 223 ? 11.753 15.274 -4.546 1.00 94.38 223 PRO A CA 1
ATOM 1728 C C . PRO A 1 223 ? 10.736 14.192 -4.933 1.00 94.38 223 PRO A C 1
ATOM 1730 O O . PRO A 1 223 ? 10.829 13.633 -6.018 1.00 94.38 223 PRO A O 1
ATOM 1733 N N . CYS A 1 224 ? 9.765 13.869 -4.065 1.00 93.06 224 CYS A N 1
ATOM 1734 C CA . CYS A 1 224 ? 8.956 12.649 -4.213 1.00 93.06 224 CYS A CA 1
ATOM 1735 C C . CYS A 1 224 ? 8.252 12.475 -5.560 1.00 93.06 224 CYS A C 1
ATOM 1737 O O . CYS A 1 224 ? 8.137 11.336 -5.988 1.00 93.06 224 CYS A O 1
ATOM 1739 N N . GLY A 1 225 ? 7.738 13.549 -6.170 1.00 92.75 225 GLY A N 1
ATOM 1740 C CA . GLY A 1 225 ? 7.021 13.448 -7.445 1.00 92.75 225 GLY A CA 1
ATOM 1741 C C . GLY A 1 225 ? 7.966 13.024 -8.564 1.00 92.75 225 GLY A C 1
ATOM 1742 O O . GLY A 1 225 ? 7.817 11.945 -9.121 1.00 92.75 225 GLY A O 1
ATOM 1743 N N . GLU A 1 226 ? 9.014 13.819 -8.786 1.00 94.88 226 GLU A N 1
ATOM 1744 C CA . GLU A 1 226 ? 10.001 13.550 -9.837 1.00 94.88 226 GLU A CA 1
ATOM 1745 C C . GLU A 1 226 ? 10.755 12.228 -9.609 1.00 94.88 226 GLU A C 1
ATOM 1747 O O . GLU A 1 226 ? 10.984 11.479 -10.555 1.00 94.88 226 GLU A O 1
ATOM 1752 N N . CYS A 1 227 ? 11.096 11.888 -8.356 1.00 94.19 227 CYS A N 1
ATOM 1753 C CA . CYS A 1 227 ? 11.695 10.587 -8.048 1.00 94.19 227 CYS A CA 1
ATOM 1754 C C . CYS A 1 227 ? 10.744 9.432 -8.373 1.00 94.19 227 CYS A C 1
ATOM 1756 O O . CYS A 1 227 ? 11.188 8.416 -8.893 1.00 94.19 227 CYS A O 1
ATOM 1758 N N . HIS A 1 228 ? 9.458 9.556 -8.034 1.00 94.19 228 HIS A N 1
ATOM 1759 C CA . HIS A 1 228 ? 8.478 8.503 -8.284 1.00 94.19 228 HIS A CA 1
ATOM 1760 C C . HIS A 1 228 ? 8.314 8.238 -9.783 1.00 94.19 228 HIS A C 1
ATOM 1762 O O . HIS A 1 228 ? 8.405 7.083 -10.198 1.00 94.19 228 HIS A O 1
ATOM 1768 N N . ASP A 1 229 ? 8.161 9.296 -10.581 1.00 95.06 229 ASP A N 1
ATOM 1769 C CA . ASP A 1 229 ? 7.998 9.191 -12.033 1.00 95.06 229 ASP A CA 1
ATOM 1770 C C . ASP A 1 229 ? 9.213 8.513 -12.682 1.00 95.06 229 ASP A C 1
ATOM 1772 O O . ASP A 1 229 ? 9.063 7.602 -13.499 1.00 95.06 229 ASP A O 1
ATOM 1776 N N . LEU A 1 230 ? 10.424 8.898 -12.262 1.00 95.31 230 LEU A N 1
ATOM 1777 C CA . LEU A 1 230 ? 11.666 8.317 -12.770 1.00 95.31 230 LEU A CA 1
ATOM 1778 C C . LEU A 1 230 ? 11.821 6.839 -12.378 1.00 95.31 230 LEU A C 1
ATOM 1780 O O . LEU A 1 230 ? 12.142 6.011 -13.230 1.00 95.31 230 LEU A O 1
ATOM 1784 N N . ILE A 1 231 ? 11.538 6.482 -11.117 1.00 95.12 231 ILE A N 1
ATOM 1785 C CA . ILE A 1 231 ? 11.573 5.085 -10.647 1.00 95.12 231 ILE A CA 1
ATOM 1786 C C . ILE A 1 231 ? 10.586 4.230 -11.444 1.00 95.12 231 ILE A C 1
ATOM 1788 O O . ILE A 1 231 ? 10.941 3.138 -11.889 1.00 95.12 231 ILE A O 1
ATOM 1792 N N . LEU A 1 232 ? 9.354 4.712 -11.636 1.00 96.00 232 LEU A N 1
ATOM 1793 C CA . LEU A 1 232 ? 8.325 3.976 -12.364 1.00 96.00 232 LEU A CA 1
ATOM 1794 C C . LEU A 1 232 ? 8.709 3.790 -13.837 1.00 96.00 232 LEU A C 1
ATOM 1796 O O . LEU A 1 232 ? 8.547 2.692 -14.370 1.00 96.00 232 LEU A O 1
ATOM 1800 N N . ALA A 1 233 ? 9.262 4.821 -14.480 1.00 95.69 233 ALA A N 1
ATOM 1801 C CA . ALA A 1 233 ? 9.750 4.731 -15.853 1.00 95.69 233 ALA A CA 1
ATOM 1802 C C . ALA A 1 233 ? 10.862 3.677 -15.997 1.00 95.69 233 ALA A C 1
ATOM 1804 O O . ALA A 1 233 ? 10.784 2.820 -16.880 1.00 95.69 233 ALA A O 1
ATOM 1805 N N . GLN A 1 234 ? 11.848 3.675 -15.092 1.00 95.81 234 GLN A N 1
ATOM 1806 C CA . GLN A 1 234 ? 12.913 2.668 -15.090 1.00 95.81 234 GLN A CA 1
ATOM 1807 C C . GLN A 1 234 ? 12.378 1.257 -14.816 1.00 95.81 234 GLN A C 1
ATOM 1809 O O . GLN A 1 234 ? 12.802 0.306 -15.471 1.00 95.81 234 GLN A O 1
ATOM 1814 N N . ALA A 1 235 ? 11.426 1.108 -13.891 1.00 96.75 235 ALA A N 1
ATOM 1815 C CA . ALA A 1 235 ? 10.801 -0.179 -13.600 1.00 96.75 235 ALA A CA 1
ATOM 1816 C C . ALA A 1 235 ? 10.018 -0.722 -14.806 1.00 96.75 235 ALA A C 1
ATOM 1818 O O . ALA A 1 235 ? 10.149 -1.899 -15.141 1.00 96.75 235 ALA A O 1
ATOM 1819 N N . LEU A 1 236 ? 9.258 0.128 -15.505 1.00 96.88 236 LEU A N 1
ATOM 1820 C CA . LEU A 1 236 ? 8.551 -0.237 -16.738 1.00 96.88 236 LEU A CA 1
ATOM 1821 C C . LEU A 1 236 ? 9.524 -0.650 -17.846 1.00 96.88 236 LEU A C 1
ATOM 1823 O O . LEU A 1 236 ? 9.314 -1.672 -18.498 1.00 96.88 236 LEU A O 1
ATOM 1827 N N . GLN A 1 237 ? 10.602 0.112 -18.044 1.00 95.81 237 GLN A N 1
ATOM 1828 C CA . GLN A 1 237 ? 11.630 -0.213 -19.030 1.00 95.81 237 GLN A CA 1
ATOM 1829 C C . GLN A 1 237 ? 12.306 -1.552 -18.717 1.00 95.81 237 GLN A C 1
ATOM 1831 O O . GLN A 1 237 ? 12.434 -2.393 -19.603 1.00 95.81 237 GLN A O 1
ATOM 1836 N N . ALA A 1 238 ? 12.702 -1.770 -17.464 1.00 96.38 238 ALA A N 1
ATOM 1837 C CA . ALA A 1 238 ? 13.348 -3.004 -17.037 1.00 96.38 238 ALA A CA 1
ATOM 1838 C C . ALA A 1 238 ? 12.412 -4.216 -17.137 1.00 96.38 238 ALA A C 1
ATOM 1840 O O . ALA A 1 238 ? 12.846 -5.279 -17.563 1.00 96.38 238 ALA A O 1
ATOM 1841 N N . THR A 1 239 ? 11.123 -4.048 -16.826 1.00 97.19 239 THR A N 1
ATOM 1842 C CA . THR A 1 239 ? 10.104 -5.097 -17.011 1.00 97.19 239 THR A CA 1
ATOM 1843 C C . THR A 1 239 ? 10.091 -5.573 -18.468 1.00 97.19 239 THR A C 1
ATOM 1845 O O . THR A 1 239 ? 10.217 -6.766 -18.727 1.00 97.19 239 THR A O 1
ATOM 1848 N N . ARG A 1 240 ? 10.070 -4.638 -19.428 1.00 95.81 240 ARG A N 1
ATOM 1849 C CA . ARG A 1 240 ? 10.114 -4.958 -20.866 1.00 95.81 240 ARG A CA 1
ATOM 1850 C C . ARG A 1 240 ? 11.436 -5.584 -21.295 1.00 95.81 240 ARG A C 1
ATOM 1852 O O . ARG A 1 240 ? 11.430 -6.537 -22.056 1.00 95.81 240 ARG A O 1
ATOM 1859 N N . ALA A 1 241 ? 12.559 -5.058 -20.807 1.00 95.75 241 ALA A N 1
ATOM 1860 C CA . ALA A 1 241 ? 13.893 -5.558 -21.144 1.00 95.75 241 ALA A CA 1
ATOM 1861 C C . ALA A 1 241 ? 14.150 -6.996 -20.652 1.00 95.75 241 ALA A C 1
ATOM 1863 O O . ALA A 1 241 ? 15.104 -7.632 -21.090 1.00 95.75 241 ALA A O 1
ATOM 1864 N N . HIS A 1 242 ? 13.316 -7.492 -19.736 1.00 95.81 242 HIS A N 1
ATOM 1865 C CA . HIS A 1 242 ? 13.346 -8.860 -19.228 1.00 95.81 242 HIS A CA 1
ATOM 1866 C C . HIS A 1 242 ? 12.204 -9.735 -19.770 1.00 95.81 242 HIS A C 1
ATOM 1868 O O . HIS A 1 242 ? 11.932 -10.781 -19.184 1.00 95.81 242 HIS A O 1
ATOM 1874 N N . ASP A 1 243 ? 11.547 -9.312 -20.857 1.00 94.81 243 ASP A N 1
ATOM 1875 C CA . ASP A 1 243 ? 10.436 -10.023 -21.505 1.00 94.81 243 ASP A CA 1
ATOM 1876 C C . ASP A 1 243 ? 9.255 -10.311 -20.560 1.00 94.81 243 ASP A C 1
ATOM 1878 O O . ASP A 1 243 ? 8.529 -11.295 -20.703 1.00 94.81 243 ASP A O 1
ATOM 1882 N N . LEU A 1 244 ? 9.054 -9.428 -19.579 1.00 96.50 244 LEU A N 1
ATOM 1883 C CA . LEU A 1 244 ? 7.904 -9.447 -18.685 1.00 96.50 244 LEU A CA 1
ATOM 1884 C C . LEU A 1 244 ? 6.871 -8.425 -19.163 1.00 96.50 244 LEU A C 1
ATOM 1886 O O . LEU A 1 244 ? 7.197 -7.367 -19.708 1.00 96.50 244 LEU A O 1
ATOM 1890 N N . ASP A 1 245 ? 5.600 -8.721 -18.924 1.00 97.62 245 ASP A N 1
ATOM 1891 C CA . ASP A 1 245 ? 4.471 -7.925 -19.405 1.00 97.62 245 ASP A CA 1
ATOM 1892 C C . ASP A 1 245 ? 3.545 -7.442 -18.280 1.00 97.62 245 ASP A C 1
ATOM 1894 O O . ASP A 1 245 ? 2.526 -6.801 -18.549 1.00 97.62 245 ASP A O 1
ATOM 1898 N N . ILE A 1 246 ? 3.903 -7.701 -17.020 1.00 98.69 246 ILE A N 1
ATOM 1899 C CA . ILE A 1 246 ? 3.162 -7.284 -15.828 1.00 98.69 246 ILE A CA 1
ATOM 1900 C C . ILE A 1 246 ? 4.136 -6.654 -14.832 1.00 98.69 246 ILE A C 1
ATOM 1902 O O . ILE A 1 246 ? 5.091 -7.295 -14.390 1.00 98.69 246 ILE A O 1
ATOM 1906 N N . LEU A 1 247 ? 3.858 -5.407 -14.450 1.00 98.75 247 LEU A N 1
ATOM 1907 C CA . LEU A 1 247 ? 4.541 -4.698 -13.373 1.00 98.75 247 LEU A CA 1
ATOM 1908 C C . LEU A 1 247 ? 3.549 -4.443 -12.240 1.00 98.75 247 LEU A C 1
ATOM 1910 O O . LEU A 1 247 ? 2.503 -3.830 -12.439 1.00 98.75 247 LEU A O 1
ATOM 1914 N N . VAL A 1 248 ? 3.897 -4.864 -11.034 1.00 98.75 248 VAL A N 1
ATOM 1915 C CA . VAL A 1 248 ? 3.108 -4.671 -9.824 1.00 98.75 248 VAL A CA 1
ATOM 1916 C C . VAL A 1 248 ? 3.850 -3.731 -8.879 1.00 98.75 248 VAL A C 1
ATOM 1918 O O . VAL A 1 248 ? 5.064 -3.817 -8.715 1.00 98.75 248 VAL A O 1
ATOM 1921 N N . THR A 1 249 ? 3.137 -2.814 -8.238 1.00 98.50 249 THR A N 1
ATOM 1922 C CA . THR A 1 249 ? 3.709 -1.878 -7.262 1.00 98.50 249 THR A CA 1
ATOM 1923 C C . THR A 1 249 ? 2.996 -1.983 -5.919 1.00 98.50 249 THR A C 1
ATOM 1925 O O . THR A 1 249 ? 1.839 -2.402 -5.843 1.00 98.50 249 THR A O 1
ATOM 1928 N N . GLY A 1 250 ? 3.681 -1.540 -4.864 1.00 97.25 250 GLY A N 1
ATOM 1929 C CA . GLY A 1 250 ? 3.138 -1.460 -3.508 1.00 97.25 250 GLY A CA 1
ATOM 1930 C C . GLY A 1 250 ? 2.326 -0.194 -3.211 1.00 97.25 250 GLY A C 1
ATOM 1931 O O . GLY A 1 250 ? 2.216 0.189 -2.051 1.00 97.25 250 GLY A O 1
ATOM 1932 N N . GLU A 1 251 ? 1.816 0.520 -4.216 1.00 96.94 251 GLU A N 1
ATOM 1933 C CA . GLU A 1 251 ? 1.048 1.743 -3.958 1.00 96.94 251 GLU A CA 1
ATOM 1934 C C . GLU A 1 251 ? -0.344 1.465 -3.380 1.00 96.94 251 GLU A C 1
ATOM 1936 O O . GLU A 1 251 ? -1.013 0.502 -3.751 1.00 96.94 251 GLU A O 1
ATOM 1941 N N . LEU A 1 252 ? -0.791 2.360 -2.492 1.00 96.94 252 LEU A N 1
ATOM 1942 C CA . LEU A 1 252 ? -2.056 2.251 -1.753 1.00 96.94 252 LEU A CA 1
ATOM 1943 C C . LEU A 1 252 ? -3.104 3.309 -2.154 1.00 96.94 252 LEU A C 1
ATOM 1945 O O . LEU A 1 252 ? -4.282 3.152 -1.852 1.00 96.94 252 LEU A O 1
ATOM 1949 N N . LEU A 1 253 ? -2.696 4.397 -2.817 1.00 95.69 253 LEU A N 1
ATOM 1950 C CA . LEU A 1 253 ? -3.583 5.504 -3.204 1.00 95.69 253 LEU A CA 1
ATOM 1951 C C . LEU A 1 253 ? -4.389 5.297 -4.503 1.00 95.69 253 LEU A C 1
ATOM 1953 O O . LEU A 1 253 ? -5.555 5.708 -4.515 1.00 95.69 253 LEU A O 1
ATOM 1957 N N . PRO A 1 254 ? -3.835 4.729 -5.594 1.00 96.00 254 PRO A N 1
ATOM 1958 C CA . PRO A 1 254 ? -4.562 4.592 -6.858 1.00 96.00 254 PRO A CA 1
ATOM 1959 C C . PRO A 1 254 ? -5.565 3.432 -6.778 1.00 96.00 254 PRO A C 1
ATOM 1961 O O . PRO A 1 254 ? -5.329 2.347 -7.286 1.00 96.00 254 PRO A O 1
ATOM 1964 N N . THR A 1 255 ? -6.677 3.636 -6.073 1.00 95.06 255 THR A N 1
ATOM 1965 C CA . THR A 1 255 ? -7.686 2.598 -5.789 1.00 95.06 255 THR A CA 1
ATOM 1966 C C . THR A 1 255 ? -8.737 2.462 -6.896 1.00 95.06 255 THR A C 1
ATOM 1968 O O . THR A 1 255 ? -8.888 3.331 -7.762 1.00 95.06 255 THR A O 1
ATOM 1971 N N . GLY A 1 256 ? -9.494 1.360 -6.867 1.00 94.56 256 GLY A N 1
ATOM 1972 C CA . GLY A 1 256 ? -10.614 1.130 -7.777 1.00 94.56 256 GLY A CA 1
ATOM 1973 C C . GLY A 1 256 ? -10.172 1.042 -9.233 1.00 94.56 256 GLY A C 1
ATOM 1974 O O . GLY A 1 256 ? -9.267 0.277 -9.569 1.00 94.56 256 GLY A O 1
ATOM 1975 N N . ARG A 1 257 ? -10.797 1.852 -10.098 1.00 95.81 257 ARG A N 1
ATOM 1976 C CA . ARG A 1 257 ? -10.527 1.868 -11.544 1.00 95.81 257 ARG A CA 1
ATOM 1977 C C . ARG A 1 257 ? -9.080 2.240 -11.879 1.00 95.81 257 ARG A C 1
ATOM 1979 O O . ARG A 1 257 ? -8.553 1.793 -12.888 1.00 95.81 257 ARG A O 1
ATOM 1986 N N . GLN A 1 258 ? -8.439 3.048 -11.033 1.00 97.00 258 GLN A N 1
ATOM 1987 C CA . GLN A 1 258 ? -7.069 3.529 -11.247 1.00 97.00 258 GLN A CA 1
ATOM 1988 C C . GLN A 1 258 ? -5.999 2.542 -10.761 1.00 97.00 258 GLN A C 1
ATOM 1990 O O . GLN A 1 258 ? -4.817 2.766 -10.999 1.00 97.00 258 GLN A O 1
ATOM 1995 N N . ALA A 1 259 ? -6.391 1.442 -10.111 1.00 98.06 259 ALA A N 1
ATOM 1996 C CA . ALA A 1 259 ? -5.444 0.447 -9.612 1.00 98.06 259 ALA A CA 1
ATOM 1997 C C . ALA A 1 259 ? -4.821 -0.409 -10.722 1.00 98.06 259 ALA A C 1
ATOM 1999 O O . ALA A 1 259 ? -3.807 -1.063 -10.484 1.00 98.06 259 ALA A O 1
ATOM 2000 N N . ILE A 1 260 ? -5.428 -0.420 -11.913 1.00 98.38 260 ILE A N 1
ATOM 2001 C CA . ILE A 1 260 ? -5.001 -1.227 -13.056 1.00 98.38 260 ILE A CA 1
ATOM 2002 C C . ILE A 1 260 ? -4.906 -0.334 -14.291 1.00 98.38 260 ILE A C 1
ATOM 2004 O O . ILE A 1 260 ? -5.900 0.223 -14.771 1.00 98.38 260 ILE A O 1
ATOM 2008 N N . VAL A 1 261 ? -3.695 -0.226 -14.828 1.00 97.44 261 VAL A N 1
ATOM 2009 C CA . VAL A 1 261 ? -3.363 0.691 -15.913 1.00 97.44 261 VAL A CA 1
ATOM 2010 C C . VAL A 1 261 ? -2.609 -0.054 -17.009 1.00 97.44 261 VAL A C 1
ATOM 2012 O O . VAL A 1 261 ? -1.535 -0.603 -16.784 1.00 97.44 261 VAL A O 1
ATOM 2015 N N . LYS A 1 262 ? -3.140 -0.036 -18.233 1.00 95.25 262 LYS A N 1
ATOM 2016 C CA . LYS A 1 262 ? -2.431 -0.544 -19.411 1.00 95.25 262 LYS A CA 1
ATOM 2017 C C . LYS A 1 262 ? -1.454 0.527 -19.912 1.00 95.25 262 LYS A C 1
ATOM 2019 O O . LYS A 1 262 ? -1.842 1.678 -20.131 1.00 95.25 262 LYS A O 1
ATOM 2024 N N . ARG A 1 263 ? -0.170 0.177 -20.034 1.00 93.12 263 ARG A N 1
ATOM 2025 C CA . ARG A 1 263 ? 0.918 1.054 -20.499 1.00 93.12 263 ARG A CA 1
ATOM 2026 C C . ARG A 1 263 ? 1.687 0.367 -21.620 1.00 93.12 263 ARG A C 1
ATOM 2028 O O . ARG A 1 263 ? 2.639 -0.379 -21.371 1.00 93.12 263 ARG A O 1
ATOM 2035 N N . GLU A 1 264 ? 1.282 0.650 -22.857 1.00 87.50 264 GLU A N 1
ATOM 2036 C CA . GLU A 1 264 ? 1.783 -0.052 -24.046 1.00 87.50 264 GLU A CA 1
ATOM 2037 C C . GLU A 1 264 ? 1.617 -1.570 -23.837 1.00 87.50 264 GLU A C 1
ATOM 2039 O O . GLU A 1 264 ? 0.524 -2.040 -23.520 1.00 87.50 264 GLU A O 1
ATOM 2044 N N . ASN A 1 265 ? 2.703 -2.338 -23.914 1.00 92.31 265 ASN A N 1
ATOM 2045 C CA . ASN A 1 265 ? 2.666 -3.789 -23.758 1.00 92.31 265 ASN A CA 1
ATOM 2046 C C . ASN A 1 265 ? 2.676 -4.264 -22.295 1.00 92.31 265 ASN A C 1
ATOM 2048 O O . ASN A 1 265 ? 2.429 -5.444 -22.065 1.00 92.31 265 ASN A O 1
ATOM 2052 N N . VAL A 1 266 ? 2.874 -3.378 -21.309 1.00 97.94 266 VAL A N 1
ATOM 2053 C CA . VAL A 1 266 ? 2.938 -3.739 -19.880 1.00 97.94 266 VAL A CA 1
ATOM 2054 C C . VAL A 1 266 ? 1.630 -3.403 -19.167 1.00 97.94 266 VAL A C 1
ATOM 2056 O O . VAL A 1 266 ? 1.076 -2.313 -19.326 1.00 97.94 266 VAL A O 1
ATOM 2059 N N . LEU A 1 267 ? 1.143 -4.332 -18.351 1.00 98.50 267 LEU A N 1
ATOM 2060 C CA . LEU A 1 267 ? 0.039 -4.115 -17.426 1.00 98.50 267 LEU A CA 1
ATOM 2061 C C . LEU A 1 267 ? 0.596 -3.667 -16.068 1.00 98.50 267 LEU A C 1
ATOM 2063 O O . LEU A 1 267 ? 1.275 -4.436 -15.391 1.00 98.50 267 LEU A O 1
ATOM 2067 N N . LEU A 1 268 ? 0.327 -2.418 -15.683 1.00 98.56 268 LEU A N 1
ATOM 2068 C CA . LEU A 1 268 ? 0.714 -1.850 -14.393 1.00 98.56 268 LEU A CA 1
ATOM 2069 C C . LEU A 1 268 ? -0.408 -2.059 -13.373 1.00 98.56 268 LEU A C 1
ATOM 2071 O O . LEU A 1 268 ? -1.545 -1.648 -13.609 1.00 98.56 268 LEU A O 1
ATOM 2075 N N . ILE A 1 269 ? -0.081 -2.665 -12.233 1.00 98.69 269 ILE A N 1
ATOM 2076 C CA . ILE A 1 269 ? -1.039 -2.962 -11.166 1.00 98.69 269 ILE A CA 1
ATOM 2077 C C . ILE A 1 269 ? -0.527 -2.446 -9.827 1.00 98.69 269 ILE A C 1
ATOM 2079 O O . ILE A 1 269 ? 0.558 -2.785 -9.365 1.00 98.69 269 ILE A O 1
ATOM 2083 N N . HIS A 1 270 ? -1.337 -1.642 -9.156 1.00 98.56 270 HIS A N 1
ATOM 2084 C CA . HIS A 1 270 ? -1.095 -1.205 -7.788 1.00 98.56 270 HIS A CA 1
ATOM 2085 C C . HIS A 1 270 ? -1.826 -2.169 -6.845 1.00 98.56 270 HIS A C 1
ATOM 2087 O O . HIS A 1 270 ? -2.958 -1.911 -6.438 1.00 98.56 270 HIS A O 1
ATOM 2093 N N . LEU A 1 271 ? -1.224 -3.332 -6.567 1.00 98.56 271 LEU A N 1
ATOM 2094 C CA . LEU A 1 271 ? -1.926 -4.468 -5.949 1.00 98.56 271 LEU A CA 1
ATOM 2095 C C . LEU A 1 271 ? -2.543 -4.135 -4.580 1.00 98.56 271 LEU A C 1
ATOM 2097 O O . LEU A 1 271 ? -3.722 -4.441 -4.386 1.00 98.56 271 LEU A O 1
ATOM 2101 N N . PRO A 1 272 ? -1.838 -3.467 -3.645 1.00 98.12 272 PRO A N 1
ATOM 2102 C CA . PRO A 1 272 ? -2.454 -3.085 -2.380 1.00 98.12 272 PRO A CA 1
ATOM 2103 C C . PRO A 1 272 ? -3.656 -2.150 -2.563 1.00 98.12 272 PRO A C 1
ATOM 2105 O O . PRO A 1 272 ? -4.661 -2.306 -1.871 1.00 98.12 272 PRO A O 1
ATOM 2108 N N . ALA A 1 273 ? -3.599 -1.219 -3.520 1.00 98.06 273 ALA A N 1
ATOM 2109 C CA . ALA A 1 273 ? -4.722 -0.343 -3.842 1.00 98.06 273 ALA A CA 1
ATOM 2110 C C . ALA A 1 273 ? -5.891 -1.090 -4.516 1.00 98.06 273 ALA A C 1
ATOM 2112 O O . ALA A 1 273 ? -7.049 -0.815 -4.196 1.00 98.06 273 ALA A O 1
ATOM 2113 N N . ALA A 1 274 ? -5.607 -2.057 -5.395 1.00 98.31 274 ALA A N 1
ATOM 2114 C CA . ALA A 1 274 ? -6.600 -2.927 -6.036 1.00 98.31 274 ALA A CA 1
ATOM 2115 C C . ALA A 1 274 ? -7.392 -3.744 -4.999 1.00 98.31 274 ALA A C 1
ATOM 2117 O O . ALA A 1 274 ? -8.607 -3.898 -5.098 1.00 98.31 274 ALA A O 1
ATOM 2118 N N . LEU A 1 275 ? -6.703 -4.204 -3.953 1.00 97.50 275 LEU A N 1
ATOM 2119 C CA . LEU A 1 275 ? -7.286 -4.947 -2.836 1.00 97.50 275 LEU A CA 1
ATOM 2120 C C . LEU A 1 275 ? -7.789 -4.040 -1.699 1.00 97.50 275 LEU A C 1
ATOM 2122 O O . LEU A 1 275 ? -8.234 -4.541 -0.670 1.00 97.50 275 LEU A O 1
ATOM 2126 N N . SER A 1 276 ? -7.733 -2.712 -1.849 1.00 95.94 276 SER A N 1
ATOM 2127 C CA . SER A 1 276 ? -8.119 -1.749 -0.803 1.00 95.94 276 SER A CA 1
ATOM 2128 C C . SER A 1 276 ? -7.484 -2.055 0.561 1.00 95.94 276 SER A C 1
ATOM 2130 O O . SER A 1 276 ? -8.154 -2.074 1.597 1.00 95.94 276 SER A O 1
ATOM 2132 N N . LEU A 1 277 ? -6.183 -2.350 0.561 1.00 94.75 277 LEU A N 1
ATOM 2133 C CA . LEU A 1 277 ? -5.418 -2.576 1.782 1.00 94.75 277 LEU A CA 1
ATOM 2134 C C . LEU A 1 277 ? -5.148 -1.257 2.508 1.00 94.75 277 LEU A C 1
ATOM 2136 O O . LEU A 1 277 ? -5.091 -0.181 1.914 1.00 94.75 277 LEU A O 1
ATOM 2140 N N . THR A 1 278 ? -4.944 -1.361 3.817 1.00 92.75 278 THR A N 1
ATOM 2141 C CA . THR A 1 278 ? -4.473 -0.260 4.659 1.00 92.75 278 THR A CA 1
ATOM 2142 C C . THR A 1 278 ? -2.996 -0.450 4.976 1.00 92.75 278 THR A C 1
ATOM 2144 O O . THR A 1 278 ? -2.450 -1.549 4.844 1.00 92.75 278 THR A O 1
ATOM 2147 N N . LYS A 1 279 ? -2.351 0.605 5.478 1.00 92.12 279 LYS A N 1
ATOM 2148 C CA . LYS A 1 279 ? -0.956 0.537 5.929 1.00 92.12 279 LYS A CA 1
ATOM 2149 C C . LYS A 1 279 ? -0.752 -0.457 7.075 1.00 92.12 279 LYS A C 1
ATOM 2151 O O . LYS A 1 279 ? 0.316 -1.050 7.215 1.00 92.12 279 LYS A O 1
ATOM 2156 N N . TYR A 1 280 ? -1.776 -0.620 7.913 1.00 89.06 280 TYR A N 1
ATOM 2157 C CA . TYR A 1 280 ? -1.778 -1.622 8.973 1.00 89.06 280 TYR A CA 1
ATOM 2158 C C . TYR A 1 280 ? -1.767 -3.037 8.391 1.00 89.06 280 TYR A C 1
ATOM 2160 O O . TYR A 1 280 ? -0.909 -3.829 8.767 1.00 89.06 280 TYR A O 1
ATOM 2168 N N . LEU A 1 281 ? -2.647 -3.326 7.425 1.00 89.75 281 LEU A N 1
ATOM 2169 C CA . LEU A 1 281 ? -2.733 -4.651 6.809 1.00 89.75 281 LEU A CA 1
ATOM 2170 C C . LEU A 1 281 ? -1.439 -5.036 6.088 1.00 89.75 281 LEU A C 1
ATOM 2172 O O . LEU A 1 281 ? -0.947 -6.138 6.301 1.00 89.75 281 LEU A O 1
ATOM 2176 N N . THR A 1 282 ? -0.836 -4.132 5.306 1.00 93.88 282 THR A N 1
ATOM 2177 C CA . THR A 1 282 ? 0.450 -4.429 4.648 1.00 93.88 282 THR A CA 1
ATOM 2178 C C . THR A 1 282 ? 1.555 -4.714 5.665 1.00 93.88 282 THR A C 1
ATOM 2180 O O . THR A 1 282 ? 2.323 -5.657 5.501 1.00 93.88 282 THR A O 1
ATOM 2183 N N . SER A 1 283 ? 1.609 -3.956 6.762 1.00 91.75 283 SER A N 1
ATOM 2184 C CA . SER A 1 283 ? 2.581 -4.193 7.837 1.00 91.75 283 SER A CA 1
ATOM 2185 C C . SER A 1 283 ? 2.321 -5.509 8.583 1.00 91.75 283 SER A C 1
ATOM 2187 O O . SER A 1 283 ? 3.268 -6.196 8.958 1.00 91.75 283 SER A O 1
ATOM 2189 N N . SER A 1 284 ? 1.052 -5.871 8.790 1.00 89.00 284 SER A N 1
ATOM 2190 C CA . SER A 1 284 ? 0.656 -7.112 9.461 1.00 89.00 284 SER A CA 1
ATOM 2191 C C . SER A 1 284 ? 1.017 -8.341 8.632 1.00 89.00 284 SER A C 1
ATOM 2193 O O . SER A 1 284 ? 1.619 -9.270 9.160 1.00 89.00 284 SER A O 1
ATOM 2195 N N . ILE A 1 285 ? 0.737 -8.311 7.324 1.00 92.19 285 ILE A N 1
ATOM 2196 C CA . ILE A 1 285 ? 1.096 -9.385 6.385 1.00 92.19 285 ILE A CA 1
ATOM 2197 C C . ILE A 1 285 ? 2.607 -9.639 6.421 1.00 92.19 285 ILE A C 1
ATOM 2199 O O . ILE A 1 285 ? 3.032 -10.780 6.584 1.00 92.19 285 ILE A O 1
ATOM 2203 N N . CYS A 1 286 ? 3.416 -8.576 6.349 1.00 93.06 286 CYS A N 1
ATOM 2204 C CA . CYS A 1 286 ? 4.873 -8.670 6.460 1.00 93.06 286 CYS A CA 1
ATOM 2205 C C . CYS A 1 286 ? 5.315 -9.316 7.778 1.00 93.06 286 CYS A C 1
ATOM 2207 O O . CYS A 1 286 ? 6.103 -10.259 7.767 1.00 93.06 286 CYS A O 1
ATOM 2209 N N . ARG A 1 287 ? 4.777 -8.845 8.910 1.00 91.44 287 ARG A N 1
ATOM 2210 C CA . ARG A 1 287 ? 5.143 -9.355 10.237 1.00 91.44 287 ARG A CA 1
ATOM 2211 C C . ARG A 1 287 ? 4.784 -10.828 10.408 1.00 91.44 287 ARG A C 1
ATOM 2213 O O . ARG A 1 287 ? 5.586 -11.577 10.957 1.00 91.44 287 ARG A O 1
ATOM 2220 N N . ASN A 1 288 ? 3.619 -11.244 9.911 1.00 89.75 288 ASN A N 1
ATOM 2221 C CA . ASN A 1 288 ? 3.178 -12.641 9.946 1.00 89.75 288 ASN A CA 1
ATOM 2222 C C . ASN A 1 288 ? 4.118 -13.564 9.147 1.00 89.75 288 ASN A C 1
ATOM 2224 O O . ASN A 1 288 ? 4.208 -14.747 9.453 1.00 89.75 288 ASN A O 1
ATOM 2228 N N . HIS A 1 289 ? 4.871 -13.007 8.195 1.00 91.38 289 HIS A N 1
ATOM 2229 C CA . HIS A 1 289 ? 5.887 -13.704 7.401 1.00 91.38 289 HIS A CA 1
ATOM 2230 C C . HIS A 1 289 ? 7.322 -13.458 7.898 1.00 91.38 289 HIS A C 1
ATOM 2232 O O . HIS A 1 289 ? 8.282 -13.715 7.178 1.00 91.38 289 HIS A O 1
ATOM 2238 N N . GLY A 1 290 ? 7.489 -12.959 9.127 1.00 91.25 290 GLY A N 1
ATOM 2239 C CA . GLY A 1 290 ? 8.801 -12.771 9.753 1.00 91.25 290 GLY A CA 1
ATOM 2240 C C . GLY A 1 290 ? 9.521 -11.470 9.387 1.00 91.25 290 GLY A C 1
ATOM 2241 O O . GLY A 1 290 ? 10.652 -11.271 9.822 1.00 91.25 290 GLY A O 1
ATOM 2242 N N . PHE A 1 291 ? 8.883 -10.555 8.651 1.00 91.19 291 PHE A N 1
ATOM 2243 C CA . PHE A 1 291 ? 9.471 -9.264 8.290 1.00 91.19 291 PHE A CA 1
ATOM 2244 C C . PHE A 1 291 ? 8.984 -8.145 9.220 1.00 91.19 291 PHE A C 1
ATOM 2246 O O . PHE A 1 291 ? 7.853 -7.665 9.099 1.00 91.19 291 PHE A O 1
ATOM 2253 N N . ASP A 1 292 ? 9.848 -7.659 10.115 1.00 85.94 292 ASP A N 1
ATOM 2254 C CA . ASP A 1 292 ? 9.548 -6.494 10.962 1.00 85.94 292 ASP A CA 1
ATOM 2255 C C . ASP A 1 292 ? 10.015 -5.179 10.316 1.00 85.94 292 ASP A C 1
ATOM 2257 O O . ASP A 1 292 ? 11.013 -4.565 10.695 1.00 85.94 292 ASP A O 1
ATOM 2261 N N . ILE A 1 293 ? 9.282 -4.747 9.287 1.00 83.12 293 ILE A N 1
ATOM 2262 C CA . ILE A 1 293 ? 9.577 -3.518 8.540 1.00 83.12 293 ILE A CA 1
ATOM 2263 C C . ILE A 1 293 ? 8.721 -2.379 9.096 1.00 83.12 293 ILE A C 1
ATOM 2265 O O . ILE A 1 293 ? 7.645 -2.068 8.579 1.00 83.12 293 ILE A O 1
ATOM 2269 N N . THR A 1 294 ? 9.195 -1.730 10.159 1.00 73.38 294 THR A N 1
ATOM 2270 C CA . THR A 1 294 ? 8.504 -0.586 10.767 1.00 73.38 294 THR A CA 1
ATOM 2271 C C . THR A 1 294 ? 9.325 0.700 10.679 1.00 73.38 294 THR A C 1
ATOM 2273 O O . THR A 1 294 ? 10.542 0.723 10.848 1.00 73.38 294 THR A O 1
ATOM 2276 N N . SER A 1 295 ? 8.645 1.814 10.389 1.00 78.31 295 SER A N 1
ATOM 2277 C CA . SER A 1 295 ? 9.226 3.157 10.465 1.00 78.31 295 SER A CA 1
ATOM 2278 C C . SER A 1 295 ? 8.208 4.127 11.039 1.00 78.31 295 SER A C 1
ATOM 2280 O O . SER A 1 295 ? 7.111 4.293 10.501 1.00 78.31 295 SER A O 1
ATOM 2282 N N . SER A 1 296 ? 8.603 4.814 12.107 1.00 80.62 296 SER A N 1
ATOM 2283 C CA . SER A 1 296 ? 7.873 5.955 12.665 1.00 80.62 296 SER A CA 1
ATOM 2284 C C . SER A 1 296 ? 8.195 7.271 11.947 1.00 80.62 296 SER A C 1
ATOM 2286 O O . SER A 1 296 ? 7.516 8.272 12.170 1.00 80.62 296 SER A O 1
ATOM 2288 N N . ARG A 1 297 ? 9.212 7.284 11.073 1.00 87.88 297 ARG A N 1
ATOM 2289 C CA . ARG A 1 297 ? 9.624 8.462 10.301 1.00 87.88 297 ARG A CA 1
ATOM 2290 C C . ARG A 1 297 ? 9.011 8.451 8.908 1.00 87.88 297 ARG A C 1
ATOM 2292 O O . ARG A 1 297 ? 9.049 7.432 8.216 1.00 87.88 297 ARG A O 1
ATOM 2299 N N . PHE A 1 298 ? 8.510 9.608 8.488 1.00 91.56 298 PHE A N 1
ATOM 2300 C CA . PHE A 1 298 ? 7.982 9.807 7.146 1.00 91.56 298 PHE A CA 1
ATOM 2301 C C . PHE A 1 298 ? 9.095 10.019 6.107 1.00 91.56 298 PHE A C 1
ATOM 2303 O O . PHE A 1 298 ? 10.029 10.797 6.316 1.00 91.56 298 PHE A O 1
ATOM 2310 N N . GLY A 1 299 ? 8.934 9.384 4.944 1.00 89.31 299 GLY A N 1
ATOM 2311 C CA . GLY A 1 299 ? 9.747 9.630 3.753 1.00 89.31 299 GLY A CA 1
ATOM 2312 C C . GLY A 1 299 ? 11.179 9.087 3.813 1.00 89.31 299 GLY A C 1
ATOM 2313 O O . GLY A 1 299 ? 11.671 8.634 4.847 1.00 89.31 299 GLY A O 1
ATOM 2314 N N . CYS A 1 300 ? 11.858 9.131 2.665 1.00 90.81 300 CYS A N 1
ATOM 2315 C CA . CYS A 1 300 ? 13.252 8.714 2.522 1.00 90.81 300 CYS A CA 1
ATOM 2316 C C . CYS A 1 300 ? 14.235 9.784 3.043 1.00 90.81 300 CYS A C 1
ATOM 2318 O O . CYS A 1 300 ? 13.826 10.850 3.512 1.00 90.81 300 CYS A O 1
ATOM 2320 N N . ALA A 1 301 ? 15.544 9.517 2.980 1.00 90.94 301 ALA A N 1
ATOM 2321 C CA . ALA A 1 301 ? 16.555 10.446 3.492 1.00 90.94 301 ALA A CA 1
ATOM 2322 C C . ALA A 1 301 ? 16.511 11.819 2.798 1.00 90.94 301 ALA A C 1
ATOM 2324 O O . ALA A 1 301 ? 16.493 12.843 3.485 1.00 90.94 301 ALA A O 1
ATOM 2325 N N . LEU A 1 302 ? 16.380 11.848 1.470 1.00 92.75 302 LEU A N 1
ATOM 2326 C CA . LEU A 1 302 ? 16.286 13.091 0.703 1.00 92.75 302 LEU A CA 1
ATOM 2327 C C . LEU A 1 302 ? 15.012 13.893 1.022 1.00 92.75 302 LEU A C 1
ATOM 2329 O O . LEU A 1 302 ? 15.051 15.119 1.119 1.00 92.75 302 LEU A O 1
ATOM 2333 N N . VAL A 1 303 ? 13.884 13.216 1.254 1.00 93.50 303 VAL A N 1
ATOM 2334 C CA . VAL A 1 303 ? 12.634 13.874 1.676 1.00 93.50 303 VAL A CA 1
ATOM 2335 C C . VAL A 1 303 ? 12.825 14.573 3.017 1.00 93.50 303 VAL A C 1
ATOM 2337 O O . VAL A 1 303 ? 12.481 15.745 3.150 1.00 93.50 303 VAL A O 1
ATOM 2340 N N . ARG A 1 304 ? 13.457 13.905 3.984 1.00 91.81 304 ARG A N 1
ATOM 2341 C CA . ARG A 1 304 ? 13.755 14.508 5.291 1.00 91.81 304 ARG A CA 1
ATOM 2342 C C . ARG A 1 304 ? 14.737 15.673 5.192 1.00 91.81 304 ARG A C 1
ATOM 2344 O O . ARG A 1 304 ? 14.637 16.620 5.964 1.00 91.81 304 ARG A O 1
ATOM 2351 N N . GLN A 1 305 ? 15.667 15.647 4.235 1.00 91.12 305 GLN A N 1
ATOM 2352 C CA . GLN A 1 305 ? 16.498 16.818 3.936 1.00 91.12 305 GLN A CA 1
ATOM 2353 C C . GLN A 1 305 ? 15.651 17.976 3.401 1.00 91.12 305 GLN A C 1
ATOM 2355 O O . GLN A 1 305 ? 15.838 19.109 3.837 1.00 91.12 305 GLN A O 1
ATOM 2360 N N . SER A 1 306 ? 14.681 17.698 2.524 1.00 93.56 306 SER A N 1
ATOM 2361 C CA . SER A 1 306 ? 13.776 18.729 2.006 1.00 93.56 306 SER A CA 1
ATOM 2362 C C . SER A 1 306 ? 12.933 19.383 3.110 1.00 93.56 306 SER A C 1
ATOM 2364 O O . SER A 1 306 ? 12.701 20.586 3.054 1.00 93.56 306 SER A O 1
ATOM 2366 N N . HIS A 1 307 ? 12.545 18.647 4.162 1.00 94.25 307 HIS A N 1
ATOM 2367 C CA . HIS A 1 307 ? 11.779 19.188 5.300 1.00 94.25 307 HIS A CA 1
ATOM 2368 C C . HIS A 1 307 ? 12.513 20.295 6.063 1.00 94.25 307 HIS A C 1
ATOM 2370 O O . HIS A 1 307 ? 11.866 21.176 6.621 1.00 94.25 307 HIS A O 1
ATOM 2376 N N . LYS A 1 308 ? 13.852 20.307 6.026 1.00 91.94 308 LYS A N 1
ATOM 2377 C CA . LYS A 1 308 ? 14.675 21.364 6.638 1.00 91.94 308 LYS A CA 1
ATOM 2378 C C . LYS A 1 308 ? 14.575 22.711 5.909 1.00 91.94 308 LYS A C 1
ATOM 2380 O O . LYS A 1 308 ? 15.027 23.719 6.430 1.00 91.94 308 LYS A O 1
ATOM 2385 N N . MET A 1 309 ? 13.965 22.748 4.722 1.00 90.50 309 MET A N 1
ATOM 2386 C CA . MET A 1 309 ? 13.834 23.950 3.885 1.00 90.50 309 MET A CA 1
ATOM 2387 C C . MET A 1 309 ? 12.575 24.777 4.208 1.00 90.50 309 MET A C 1
ATOM 2389 O O . MET A 1 309 ? 12.089 25.545 3.374 1.00 90.50 309 MET A O 1
ATOM 2393 N N . GLY A 1 310 ? 11.996 24.603 5.399 1.00 90.56 310 GLY A N 1
ATOM 2394 C CA . GLY A 1 310 ? 10.806 25.337 5.830 1.00 90.56 310 GLY A CA 1
ATOM 2395 C C . GLY A 1 310 ? 9.493 24.792 5.259 1.00 90.56 310 GLY A C 1
ATOM 2396 O O . GLY A 1 310 ? 9.398 23.659 4.776 1.00 90.56 310 GLY A O 1
ATOM 2397 N N . TRP A 1 311 ? 8.453 25.635 5.279 1.00 91.25 311 TRP A N 1
ATOM 2398 C CA . TRP A 1 311 ? 7.089 25.267 4.867 1.00 91.25 311 TRP A CA 1
ATOM 2399 C C . TRP A 1 311 ? 7.009 24.669 3.455 1.00 91.25 311 TRP A C 1
ATOM 2401 O O . TRP A 1 311 ? 6.259 23.723 3.218 1.00 91.25 311 TRP A O 1
ATOM 2411 N N . ARG A 1 312 ? 7.816 25.178 2.513 1.00 90.62 312 ARG A N 1
ATOM 2412 C CA . ARG A 1 312 ? 7.864 24.670 1.130 1.00 90.62 312 ARG A CA 1
ATOM 2413 C C . ARG A 1 312 ? 8.295 23.202 1.062 1.00 90.62 312 ARG A C 1
ATOM 2415 O O . ARG A 1 312 ? 7.798 22.477 0.205 1.00 90.62 312 ARG A O 1
ATOM 2422 N N . GLY A 1 313 ? 9.166 22.774 1.975 1.00 92.25 313 GLY A N 1
ATOM 2423 C CA . GLY A 1 313 ? 9.631 21.396 2.092 1.00 92.25 313 GLY A CA 1
ATOM 2424 C C . GLY A 1 313 ? 8.632 20.477 2.790 1.00 92.25 313 GLY A C 1
ATOM 2425 O O . GLY A 1 313 ? 8.393 19.364 2.334 1.00 92.25 313 GLY A O 1
ATOM 2426 N N . VAL A 1 314 ? 7.993 20.929 3.872 1.00 95.38 314 VAL A N 1
ATOM 2427 C CA . VAL A 1 314 ? 7.067 20.070 4.639 1.00 95.38 314 VAL A CA 1
ATOM 2428 C C . VAL A 1 314 ? 5.667 19.972 4.027 1.00 95.38 314 VAL A C 1
ATOM 2430 O O . VAL A 1 314 ? 5.042 18.912 4.106 1.00 95.38 314 VAL A O 1
ATOM 2433 N N . ARG A 1 315 ? 5.168 21.036 3.377 1.00 95.56 315 ARG A N 1
ATOM 2434 C CA . ARG A 1 315 ? 3.784 21.115 2.870 1.00 95.56 315 ARG A CA 1
ATOM 2435 C C . ARG A 1 315 ? 3.405 19.928 1.970 1.00 95.56 315 ARG A C 1
ATOM 2437 O O . ARG A 1 315 ? 2.346 19.348 2.212 1.00 95.56 315 ARG A O 1
ATOM 2444 N N . PRO A 1 316 ? 4.213 19.517 0.969 1.00 95.94 316 PRO A N 1
ATOM 2445 C CA . PRO A 1 316 ? 3.856 18.385 0.108 1.00 95.94 316 PRO A CA 1
ATOM 2446 C C . PRO A 1 316 ? 3.769 17.054 0.866 1.00 95.94 316 PRO A C 1
ATOM 2448 O O . PRO A 1 316 ? 2.896 16.236 0.579 1.00 95.94 316 PRO A O 1
ATOM 2451 N N . SER A 1 317 ? 4.635 16.850 1.861 1.00 96.88 317 SER A N 1
ATOM 2452 C CA . SER A 1 317 ? 4.636 15.647 2.699 1.00 96.88 317 SER A CA 1
ATOM 2453 C C . SER A 1 317 ? 3.417 15.587 3.622 1.00 96.88 317 SER A C 1
ATOM 2455 O O . SER A 1 317 ? 2.749 14.556 3.679 1.00 96.88 317 SER A O 1
ATOM 2457 N N . ILE A 1 318 ? 3.058 16.701 4.273 1.00 97.50 318 ILE A N 1
ATOM 2458 C CA . ILE A 1 318 ? 1.832 16.790 5.087 1.00 97.50 318 ILE A CA 1
ATOM 2459 C C . ILE A 1 318 ? 0.606 16.525 4.215 1.00 97.50 318 ILE A C 1
ATOM 2461 O O . ILE A 1 318 ? -0.249 15.721 4.578 1.00 97.50 318 ILE A O 1
ATOM 2465 N N . TYR A 1 319 ? 0.539 17.147 3.036 1.00 96.81 319 TYR A N 1
ATOM 2466 C CA . TYR A 1 319 ? -0.570 16.938 2.110 1.00 96.81 319 TYR A CA 1
ATOM 2467 C C . TYR A 1 319 ? -0.705 15.468 1.687 1.00 96.81 319 TYR A C 1
ATOM 2469 O O . TYR A 1 319 ? -1.820 14.951 1.622 1.00 96.81 319 TYR A O 1
ATOM 2477 N N . ARG A 1 320 ? 0.411 14.757 1.469 1.00 96.31 320 ARG A N 1
ATOM 2478 C CA . ARG A 1 320 ? 0.393 13.311 1.206 1.00 96.31 320 ARG A CA 1
ATOM 2479 C C . ARG A 1 320 ? -0.187 12.515 2.377 1.00 96.31 320 ARG A C 1
ATOM 2481 O O . ARG A 1 320 ? -1.067 11.692 2.143 1.00 96.31 320 ARG A O 1
ATOM 2488 N N . VAL A 1 321 ? 0.234 12.793 3.613 1.00 97.44 321 VAL A N 1
ATOM 2489 C CA . VAL A 1 321 ? -0.331 12.134 4.806 1.00 97.44 321 VAL A CA 1
ATOM 2490 C C . VAL A 1 321 ? -1.837 12.383 4.906 1.00 97.44 321 VAL A C 1
ATOM 2492 O O . VAL A 1 321 ? -2.601 11.449 5.138 1.00 97.44 321 VAL A O 1
ATOM 2495 N N . LEU A 1 322 ? -2.292 13.619 4.679 1.00 97.06 322 LEU A N 1
ATOM 2496 C CA . LEU A 1 322 ? -3.719 13.952 4.699 1.00 97.06 322 LEU A CA 1
ATOM 2497 C C . LEU A 1 322 ? -4.502 13.190 3.622 1.00 97.06 322 LEU A C 1
ATOM 2499 O O . LEU A 1 322 ? -5.558 12.642 3.928 1.00 97.06 322 LEU A O 1
ATOM 2503 N N . ARG A 1 323 ? -3.969 13.083 2.398 1.00 95.75 323 ARG A N 1
ATOM 2504 C CA . ARG A 1 323 ? -4.579 12.286 1.320 1.00 95.75 323 ARG A CA 1
ATOM 2505 C C . ARG A 1 323 ? -4.682 10.807 1.679 1.00 95.75 323 ARG A C 1
ATOM 2507 O O . ARG A 1 323 ? -5.728 10.208 1.461 1.00 95.75 323 ARG A O 1
ATOM 2514 N N . GLU A 1 324 ? -3.625 10.222 2.236 1.00 95.88 324 GLU A N 1
ATOM 2515 C CA . GLU A 1 324 ? -3.626 8.817 2.666 1.00 95.88 324 GLU A CA 1
ATOM 2516 C C . GLU A 1 324 ? -4.591 8.583 3.843 1.00 95.88 324 GLU A C 1
ATOM 2518 O O . GLU A 1 324 ? -5.267 7.556 3.897 1.00 95.88 324 GLU A O 1
ATOM 2523 N N . THR A 1 325 ? -4.735 9.561 4.741 1.00 94.25 325 THR A N 1
ATOM 2524 C CA . THR A 1 325 ? -5.727 9.521 5.831 1.00 94.25 325 THR A CA 1
ATOM 2525 C C . THR A 1 325 ? -7.151 9.583 5.285 1.00 94.25 325 THR A C 1
ATOM 2527 O O . THR A 1 325 ? -7.978 8.748 5.625 1.00 94.25 325 THR A O 1
ATOM 2530 N N . GLN A 1 326 ? -7.434 10.544 4.399 1.00 92.56 326 GLN A N 1
ATOM 2531 C CA . GLN A 1 326 ? -8.741 10.703 3.754 1.00 92.56 326 GLN A CA 1
ATOM 2532 C C . GLN A 1 326 ? -9.116 9.468 2.927 1.00 92.56 326 GLN A C 1
ATOM 2534 O O . GLN A 1 326 ? -10.285 9.105 2.830 1.00 92.56 326 GLN A O 1
ATOM 2539 N N . ALA A 1 327 ? -8.125 8.805 2.334 1.00 91.19 327 ALA A N 1
ATOM 2540 C CA . ALA A 1 327 ? -8.322 7.571 1.596 1.00 91.19 327 ALA A CA 1
ATOM 2541 C C . ALA A 1 327 ? -8.541 6.344 2.502 1.00 91.19 327 ALA A C 1
ATOM 2543 O O . ALA A 1 327 ? -8.713 5.256 1.961 1.00 91.19 327 ALA A O 1
ATOM 2544 N N . ASN A 1 328 ? -8.561 6.473 3.833 1.00 90.75 328 ASN A N 1
ATOM 2545 C CA . ASN A 1 328 ? -8.604 5.357 4.789 1.00 90.75 328 ASN A CA 1
ATOM 2546 C C . ASN A 1 328 ? -7.424 4.375 4.635 1.00 90.75 328 ASN A C 1
ATOM 2548 O O . ASN A 1 328 ? -7.531 3.204 4.992 1.00 90.75 328 ASN A O 1
ATOM 2552 N N . VAL A 1 329 ? -6.294 4.841 4.090 1.00 93.62 329 VAL A N 1
ATOM 2553 C CA . VAL A 1 329 ? -5.045 4.066 3.995 1.00 93.62 329 VAL A CA 1
ATOM 2554 C C . VAL A 1 329 ? -4.276 4.149 5.312 1.00 93.62 329 VAL A C 1
ATOM 2556 O O . VAL A 1 329 ? -3.756 3.137 5.790 1.00 93.62 329 VAL A O 1
ATOM 2559 N N . LEU A 1 330 ? -4.224 5.348 5.903 1.00 92.50 330 LEU A N 1
ATOM 2560 C CA . LEU A 1 330 ? -3.661 5.598 7.228 1.00 92.50 330 LEU A CA 1
ATOM 2561 C C . LEU A 1 330 ? -4.766 5.789 8.261 1.00 92.50 330 LEU A C 1
ATOM 2563 O O . LEU A 1 330 ? -5.763 6.468 8.015 1.00 92.50 330 LEU A O 1
ATOM 2567 N N . THR A 1 331 ? -4.539 5.256 9.456 1.00 86.56 331 THR A N 1
ATOM 2568 C CA . THR A 1 331 ? -5.329 5.623 10.634 1.00 86.56 331 THR A CA 1
ATOM 2569 C C . THR A 1 331 ? -4.943 7.026 11.122 1.00 86.56 331 THR A C 1
ATOM 2571 O O . THR A 1 331 ? -3.783 7.419 10.974 1.00 86.56 331 THR A O 1
ATOM 2574 N N . PRO A 1 332 ? -5.842 7.763 11.804 1.00 86.38 332 PRO A N 1
ATOM 2575 C CA . PRO A 1 332 ? -5.502 9.064 12.388 1.00 86.38 332 PRO A CA 1
ATOM 2576 C C . PRO A 1 332 ? -4.257 9.036 13.294 1.00 86.38 332 PRO A C 1
ATOM 2578 O O . PRO A 1 332 ? -3.470 9.983 13.294 1.00 86.38 332 PRO A O 1
ATOM 2581 N N . GLY A 1 333 ? -4.041 7.934 14.027 1.00 85.25 333 GLY A N 1
ATOM 2582 C CA . GLY A 1 333 ? -2.865 7.734 14.881 1.00 85.25 333 GLY A CA 1
ATOM 2583 C C . GLY A 1 333 ? -1.549 7.590 14.100 1.00 85.25 333 GLY A C 1
ATOM 2584 O O . GLY A 1 333 ? -0.519 8.154 14.481 1.00 85.25 333 GLY A O 1
ATOM 2585 N N . GLN A 1 334 ? -1.568 6.892 12.963 1.00 89.19 334 GLN A N 1
ATOM 2586 C CA . GLN A 1 334 ? -0.409 6.842 12.063 1.00 89.19 334 GLN A CA 1
ATOM 2587 C C . GLN A 1 334 ? -0.150 8.215 11.436 1.00 89.19 334 GLN A C 1
ATOM 2589 O O . GLN A 1 334 ? 0.992 8.671 11.380 1.00 89.19 334 GLN A O 1
ATOM 2594 N N . SER A 1 335 ? -1.211 8.911 11.033 1.00 93.62 335 SER A N 1
ATOM 2595 C CA . SER A 1 335 ? -1.120 10.227 10.406 1.00 93.62 335 SER A CA 1
ATOM 2596 C C . SER A 1 335 ? -0.499 11.273 11.323 1.00 93.62 335 SER A C 1
ATOM 2598 O O . SER A 1 335 ? 0.410 11.985 10.899 1.00 93.62 335 SER A O 1
ATOM 2600 N N . ILE A 1 336 ? -0.921 11.344 12.591 1.00 91.75 336 ILE A N 1
ATOM 2601 C CA . ILE A 1 336 ? -0.321 12.281 13.552 1.00 91.75 336 ILE A CA 1
ATOM 2602 C C . ILE A 1 336 ? 1.150 11.948 13.821 1.00 91.75 336 ILE A C 1
ATOM 2604 O O . ILE A 1 336 ? 1.973 12.856 13.919 1.00 91.75 336 ILE A O 1
ATOM 2608 N N . THR A 1 337 ? 1.504 10.658 13.855 1.00 92.19 337 THR A N 1
ATOM 2609 C CA . THR A 1 337 ? 2.896 10.209 14.006 1.00 92.19 337 THR A CA 1
ATOM 2610 C C . THR A 1 337 ? 3.761 10.717 12.854 1.00 92.19 337 THR A C 1
ATOM 2612 O O . THR A 1 337 ? 4.811 11.322 13.085 1.00 92.19 337 THR A O 1
ATOM 2615 N N . TYR A 1 338 ? 3.294 10.555 11.614 1.00 95.56 338 TYR A N 1
ATOM 2616 C CA . TYR A 1 338 ? 4.011 11.041 10.439 1.00 95.56 338 TYR A CA 1
ATOM 2617 C C . TYR A 1 338 ? 4.069 12.563 10.370 1.00 95.56 338 TYR A C 1
ATOM 2619 O O . TYR A 1 338 ? 5.156 13.096 10.155 1.00 95.56 338 TYR A O 1
ATOM 2627 N N . ILE A 1 339 ? 2.962 13.268 10.618 1.00 96.25 339 ILE A N 1
ATOM 2628 C CA . ILE A 1 339 ? 2.939 14.738 10.652 1.00 96.25 339 ILE A CA 1
ATOM 2629 C C . ILE A 1 339 ? 3.937 15.267 11.685 1.00 96.25 339 ILE A C 1
ATOM 2631 O O . ILE A 1 339 ? 4.720 16.157 11.360 1.00 96.25 339 ILE A O 1
ATOM 2635 N N . ARG A 1 340 ? 3.987 14.678 12.887 1.00 94.25 340 ARG A N 1
ATOM 2636 C CA . ARG A 1 340 ? 4.980 15.042 13.906 1.00 94.25 340 ARG A CA 1
ATOM 2637 C C . ARG A 1 340 ? 6.406 14.852 13.390 1.00 94.25 340 ARG A C 1
ATOM 2639 O O . ARG A 1 340 ? 7.209 15.765 13.522 1.00 94.25 340 ARG A O 1
ATOM 2646 N N . SER A 1 341 ? 6.705 13.716 12.754 1.00 95.06 341 SER A N 1
ATOM 2647 C CA . SER A 1 341 ? 8.042 13.461 12.189 1.00 95.06 341 SER A CA 1
ATOM 2648 C C . SER A 1 341 ? 8.427 14.424 11.055 1.00 95.06 341 SER A C 1
ATOM 2650 O O . SER A 1 341 ? 9.601 14.728 10.882 1.00 95.06 341 SER A O 1
ATOM 2652 N N . ILE A 1 342 ? 7.448 14.918 10.287 1.00 96.19 342 ILE A N 1
ATOM 2653 C CA . ILE A 1 342 ? 7.665 15.899 9.213 1.00 96.19 342 ILE A CA 1
ATOM 2654 C C . ILE A 1 342 ? 7.951 17.290 9.798 1.00 96.19 342 ILE A C 1
ATOM 2656 O O . ILE A 1 342 ? 8.763 18.033 9.250 1.00 96.19 342 ILE A O 1
ATOM 2660 N N . LEU A 1 343 ? 7.267 17.656 10.886 1.00 95.19 343 LEU A N 1
ATOM 2661 C CA . LEU A 1 343 ? 7.384 18.970 11.527 1.00 95.19 343 LEU A CA 1
ATOM 2662 C C . LEU A 1 343 ? 8.562 19.078 12.499 1.00 95.19 343 LEU A C 1
ATOM 2664 O O . LEU A 1 343 ? 8.993 20.194 12.774 1.00 95.19 343 LEU A O 1
ATOM 2668 N N . GLU A 1 344 ? 9.092 17.954 12.987 1.00 92.25 344 GLU A N 1
ATOM 2669 C CA . GLU A 1 344 ? 10.204 17.890 13.946 1.00 92.25 344 GLU A CA 1
ATOM 2670 C C . GLU A 1 344 ? 11.364 18.848 13.601 1.00 92.25 344 GLU A C 1
ATOM 2672 O O . GLU A 1 344 ? 11.707 19.657 14.462 1.00 92.25 344 GLU A O 1
ATOM 2677 N N . PRO A 1 345 ? 11.894 18.906 12.356 1.00 88.19 345 PRO A N 1
ATOM 2678 C CA . PRO A 1 345 ? 12.984 19.827 12.029 1.00 88.19 345 PRO A CA 1
ATOM 2679 C C . PRO A 1 345 ? 12.624 21.309 12.197 1.00 88.19 345 PRO A C 1
ATOM 2681 O O . PRO A 1 345 ? 13.491 22.109 12.526 1.00 88.19 345 PRO A O 1
ATOM 2684 N N . LEU A 1 346 ? 11.364 21.689 11.960 1.00 87.56 346 LEU A N 1
ATOM 2685 C CA . LEU A 1 346 ? 10.920 23.083 12.067 1.00 87.56 346 LEU A CA 1
ATOM 2686 C C . LEU A 1 346 ? 10.723 23.509 13.519 1.00 87.56 346 LEU A C 1
ATOM 2688 O O . LEU A 1 346 ? 10.997 24.656 13.857 1.00 87.56 346 LEU A O 1
ATOM 2692 N N . LEU A 1 347 ? 10.252 22.587 14.361 1.00 86.94 347 LEU A N 1
ATOM 2693 C CA . LEU A 1 347 ? 10.074 22.833 15.789 1.00 86.94 347 LEU A CA 1
ATOM 2694 C C . LEU A 1 347 ? 11.433 23.021 16.472 1.00 86.94 347 LEU A C 1
ATOM 2696 O O . LEU A 1 347 ? 11.620 24.006 17.175 1.00 86.94 347 LEU A O 1
ATOM 2700 N N . THR A 1 348 ? 12.414 22.165 16.163 1.00 83.88 348 THR A N 1
ATOM 2701 C CA . THR A 1 348 ? 13.779 22.303 16.697 1.00 83.88 348 THR A CA 1
ATOM 2702 C C . THR A 1 348 ? 14.426 23.632 16.298 1.00 83.88 348 THR A C 1
ATOM 2704 O O . THR A 1 348 ? 15.015 24.302 17.139 1.00 83.88 348 THR A O 1
ATOM 2707 N N . MET A 1 349 ? 14.264 24.068 15.042 1.00 74.75 349 MET A N 1
ATOM 2708 C CA . MET A 1 349 ? 14.781 25.370 14.592 1.00 74.75 349 MET A CA 1
ATOM 2709 C C . MET A 1 349 ? 14.151 26.557 15.336 1.00 74.75 349 MET A C 1
ATOM 2711 O O . MET A 1 349 ? 14.811 27.576 15.531 1.00 74.75 349 MET A O 1
ATOM 2715 N N . TYR A 1 350 ? 12.877 26.451 15.725 1.00 74.25 350 TYR A N 1
ATOM 2716 C CA . TYR A 1 350 ? 12.186 27.499 16.475 1.00 74.25 350 TYR A CA 1
ATOM 2717 C C . TYR A 1 350 ? 12.680 27.575 17.925 1.00 74.25 350 TYR A C 1
ATOM 2719 O O . TYR A 1 350 ? 12.949 28.668 18.422 1.00 74.25 350 TYR A O 1
ATOM 2727 N N . ASP A 1 351 ? 12.865 26.423 18.573 1.00 74.06 351 ASP A N 1
ATOM 2728 C CA . ASP A 1 351 ? 13.358 26.345 19.951 1.00 74.06 351 ASP A CA 1
ATOM 2729 C C . ASP A 1 351 ? 14.808 26.852 20.074 1.00 74.06 351 ASP A C 1
ATOM 2731 O O . ASP A 1 351 ? 15.148 27.530 21.043 1.00 74.06 351 ASP A O 1
ATOM 2735 N N . GLU A 1 352 ? 15.651 26.600 19.065 1.00 70.94 352 GLU A N 1
ATOM 2736 C CA . GLU A 1 352 ? 17.029 27.112 19.002 1.00 70.94 352 GLU A CA 1
ATOM 2737 C C . GLU A 1 352 ? 17.085 28.620 18.679 1.00 70.94 352 GLU A C 1
ATOM 2739 O O . GLU A 1 352 ? 17.914 29.348 19.227 1.00 70.94 352 GLU A O 1
ATOM 2744 N N . GLY A 1 353 ? 16.178 29.123 17.832 1.00 59.56 353 GLY A N 1
ATOM 2745 C CA . GLY A 1 353 ? 16.088 30.549 17.490 1.00 59.56 353 GLY A CA 1
ATOM 2746 C C . GLY A 1 353 ? 15.476 31.426 18.591 1.00 59.56 353 GLY A C 1
ATOM 2747 O O . GLY A 1 353 ? 15.769 32.619 18.659 1.00 59.56 353 GLY A O 1
ATOM 2748 N N . GLY A 1 354 ? 14.659 30.846 19.475 1.00 52.84 354 GLY A N 1
ATOM 2749 C CA . GLY A 1 354 ? 13.993 31.537 20.584 1.00 52.84 354 GLY A CA 1
ATOM 2750 C C . GLY A 1 354 ? 14.868 31.803 21.816 1.00 52.84 354 GLY A C 1
ATOM 2751 O O . GLY A 1 354 ? 14.448 32.551 22.692 1.00 52.84 354 GLY A O 1
ATOM 2752 N N . GLN A 1 355 ? 16.080 31.239 21.892 1.00 47.38 355 GLN A N 1
ATOM 2753 C CA . GLN A 1 355 ? 17.037 31.499 22.984 1.00 47.38 355 GLN A CA 1
ATOM 2754 C C . GLN A 1 355 ? 18.003 32.667 22.704 1.00 47.38 355 GLN A C 1
ATOM 2756 O O . GLN A 1 355 ? 18.924 32.907 23.480 1.00 47.38 355 GLN A O 1
ATOM 2761 N N . SER A 1 356 ? 17.796 33.404 21.607 1.00 46.56 356 SER A N 1
ATOM 2762 C CA . SER A 1 356 ? 18.633 34.548 21.199 1.00 46.56 356 SER A CA 1
ATOM 2763 C C . SER A 1 356 ? 17.945 35.916 21.359 1.00 46.56 356 SER A C 1
ATOM 2765 O O . SER A 1 356 ? 18.433 36.897 20.798 1.00 46.56 356 SER A O 1
ATOM 2767 N N . GLY A 1 357 ? 16.792 35.974 22.037 1.00 38.38 357 GLY A N 1
ATOM 2768 C CA . GLY A 1 357 ? 15.944 37.169 22.166 1.00 38.38 357 GLY A CA 1
ATOM 2769 C C . GLY A 1 357 ? 15.982 37.801 23.545 1.00 38.38 357 GLY A C 1
ATOM 2770 O O . GLY A 1 357 ? 15.843 37.038 24.527 1.00 38.38 357 GLY A O 1
#

Sequence (357 aa):
MLMKGNSYIRHMDRESLEAQILEIRAEQGLERGVPPRILDIRTEEGGSLKIIVADRAEKSMCLGPGGRIIAQLAQNTQKHITVVAVEEELVQEHRMRTTISRIDEIQEELNPNQSVFVGRLRKATERRLSGQLIEGFDQLEGPIPAVALSGGADSCATMIILGEMGLNPVGLTVKLPKEHETHRAQDYAGEICQTLNCRHLVVQQAQEFDAILGRTKQGRIHPCGECHDLILAQALQATRAHDLDILVTGELLPTGRQAIVKRENVLLIHLPAALSLTKYLTSSICRNHGFDITSSRFGCALVRQSHKMGWRGVRPSIYRVLRETQANVLTPGQSITYIRSILEPLLTMYDEGGQSG

Mean predicted aligned error: 6.61 Å

pLDDT: mean 89.17, std 13.4, range [24.8, 98.75]